Protein AF-0000000081436763 (afdb_homodimer)

pLDDT: mean 74.77, std 24.2, range [23.67, 98.56]

InterPro domains:
  IPR013087 Zinc finger C2H2-type [PS00028] (119-140)
  IPR013087 Zinc finger C2H2-type [PS50157] (117-145)
  IPR032714 Cilium assembly protein DZIP1, N-terminal [PF13815] (14-112)
  IPR036236 Zinc finger C2H2 superfamily [SSF57667] (114-143)

Sequence (322 aa):
MDMDSEFKGIRLPDWRLIDEISMPLVEQGIGVFDVLQQSLPSIVLAQVDKIDEEWTETRLIKMFKIAQFQLRYLLQSQQDLVKKLDGEKEKVQKLSKENQHFRKTYFNSDDSPKELFKCEECSKIFLDATFLMAHIQKRHRNNGQIPDAHKEKEPEYRILSMDMDSEFKGIRLPDWRLIDEISMPLVEQGIGVFDVLQQSLPSIVLAQVDKIDEEWTETRLIKMFKIAQFQLRYLLQSQQDLVKKLDGEKEKVQKLSKENQHFRKTYFNSDDSPKELFKCEECSKIFLDATFLMAHIQKRHRNNGQIPDAHKEKEPEYRILS

Radius of gyration: 33.2 Å; Cα contacts (8 Å, |Δi|>4): 259; chains: 2; bounding box: 50×96×75 Å

Organism: NCBI:txid290746

Secondary structure (DSSP, 8-state):
--HHHHT-S-----HHHHHH--HHHHHHTTTHHHHHHHHHHHHHT----S--SSS-HHHHHHHHHHHHHHHHHHHHHHHHHHHHHHHHHHHHHHHHHHHHHHHHHHHH-SS-TTSTEE-TTT--EESSHHHHHHHIIIIISSTTS----------------/--HHHHH-S-----HHHHHH--HHHHHHTTTHHHHHHHHHHHHHH----S-SSSS-HHHHHHHHHHHHHHHHHHHHHHHHHHHHHHHHHHHHHHHHHHHHHHHHHHHH-SS-TTSTEE-TTT--EESSHHHHHHHIIIIITTTTS----------------

Structure (mmCIF, N/CA/C/O backbone):
data_AF-0000000081436763-model_v1
#
loop_
_entity.id
_entity.type
_entity.pdbx_description
1 polymer 'C2H2-type domain-containing protein'
#
loop_
_atom_site.group_PDB
_atom_site.id
_atom_site.type_symbol
_atom_site.label_atom_id
_atom_site.label_alt_id
_atom_site.label_comp_id
_atom_site.label_asym_id
_atom_site.label_entity_id
_atom_site.label_seq_id
_atom_site.pdbx_PDB_ins_code
_atom_site.Cartn_x
_atom_site.Cartn_y
_atom_site.Cartn_z
_atom_site.occupancy
_atom_site.B_iso_or_equiv
_atom_site.auth_seq_id
_atom_site.auth_comp_id
_atom_site.auth_asym_id
_atom_site.auth_atom_id
_atom_site.pdbx_PDB_model_num
ATOM 1 N N . MET A 1 1 ? -0.146 7.508 -14.508 1 36.72 1 MET A N 1
ATOM 2 C CA . MET A 1 1 ? -0.564 8.906 -14.586 1 36.72 1 MET A CA 1
ATOM 3 C C . MET A 1 1 ? 0.049 9.719 -13.453 1 36.72 1 MET A C 1
ATOM 5 O O . MET A 1 1 ? 0.102 9.258 -12.312 1 36.72 1 MET A O 1
ATOM 9 N N . ASP A 1 2 ? 1.017 10.523 -13.727 1 43.06 2 ASP A N 1
ATOM 10 C CA . ASP A 1 2 ? 1.769 11.383 -12.828 1 43.06 2 ASP A CA 1
ATOM 11 C C . ASP A 1 2 ? 0.831 12.195 -11.93 1 43.06 2 ASP A C 1
ATOM 13 O O . ASP A 1 2 ? 0.045 13.008 -12.422 1 43.06 2 ASP A O 1
ATOM 17 N N . MET A 1 3 ? 0.542 11.633 -10.844 1 48.91 3 MET A N 1
ATOM 18 C CA . MET A 1 3 ? -0.309 12.352 -9.898 1 48.91 3 MET A CA 1
ATOM 19 C C . MET A 1 3 ? 0.05 13.836 -9.859 1 48.91 3 MET A C 1
ATOM 21 O O . MET A 1 3 ? -0.828 14.688 -9.727 1 48.91 3 MET A O 1
ATOM 25 N N . ASP A 1 4 ? 1.365 14.062 -9.992 1 50.44 4 ASP A N 1
ATOM 26 C CA . ASP A 1 4 ? 1.768 15.469 -10 1 50.44 4 ASP A CA 1
ATOM 27 C C . ASP A 1 4 ? 1.193 16.188 -11.219 1 50.44 4 ASP A C 1
ATOM 29 O O . ASP A 1 4 ? 0.815 17.359 -11.125 1 50.44 4 ASP A O 1
ATOM 33 N N . SER A 1 5 ? 1.348 15.484 -12.281 1 52.44 5 SER A N 1
ATOM 34 C CA . SER A 1 5 ? 0.837 16.094 -13.5 1 52.44 5 SER A CA 1
ATOM 35 C C . SER A 1 5 ? -0.663 16.359 -13.406 1 52.44 5 SER A C 1
ATOM 37 O O . SER A 1 5 ? -1.156 17.375 -13.898 1 52.44 5 SER A O 1
ATOM 39 N N . GLU A 1 6 ? -1.278 15.461 -12.766 1 50.06 6 GLU A N 1
ATOM 40 C CA . GLU A 1 6 ? -2.719 15.641 -12.617 1 50.06 6 GLU A CA 1
ATOM 41 C C . GLU A 1 6 ? -3.033 16.797 -11.664 1 50.06 6 GLU A C 1
ATOM 43 O O . GLU A 1 6 ? -4.113 17.391 -11.734 1 50.06 6 GLU A O 1
ATOM 48 N N . PHE A 1 7 ? -2.055 17.078 -10.82 1 52.5 7 PHE A N 1
ATOM 49 C CA . PHE A 1 7 ? -2.35 18.078 -9.805 1 52.5 7 PHE A CA 1
ATOM 50 C C . PHE A 1 7 ? -1.611 19.375 -10.094 1 52.5 7 PHE A C 1
ATOM 52 O O . PHE A 1 7 ? -1.53 20.25 -9.234 1 52.5 7 PHE A O 1
ATOM 59 N N . LYS A 1 8 ? -0.903 19.516 -11.164 1 52.28 8 LYS A N 1
ATOM 60 C CA . LYS A 1 8 ? -0.095 20.688 -11.492 1 52.28 8 LYS A CA 1
ATOM 61 C C . LYS A 1 8 ? -0.88 21.984 -11.273 1 52.28 8 LYS A C 1
ATOM 63 O O . LYS A 1 8 ? -0.298 23.062 -11.203 1 52.28 8 LYS A O 1
ATOM 68 N N . GLY A 1 9 ? -2.062 22.062 -11.258 1 48.84 9 GLY A N 1
ATOM 69 C CA . GLY A 1 9 ? -2.596 23.406 -11.062 1 48.84 9 GLY A CA 1
ATOM 70 C C . GLY A 1 9 ? -2.633 23.828 -9.602 1 48.84 9 GLY A C 1
ATOM 71 O O . GLY A 1 9 ? -2.873 23 -8.719 1 48.84 9 GLY A O 1
ATOM 72 N N . ILE A 1 10 ? -1.858 24.797 -9.25 1 51.78 10 ILE A N 1
ATOM 73 C CA . ILE A 1 10 ? -1.783 25.391 -7.922 1 51.78 10 ILE A CA 1
ATOM 74 C C . ILE A 1 10 ? -3.186 25.516 -7.332 1 51.78 10 ILE A C 1
ATOM 76 O O . ILE A 1 10 ? -4.02 26.266 -7.852 1 51.78 10 ILE A O 1
ATOM 80 N N . ARG A 1 11 ? -3.99 24.516 -6.953 1 62.75 11 ARG A N 1
ATOM 81 C CA . ARG A 1 11 ? -5.387 24.719 -6.574 1 62.75 11 ARG A CA 1
ATOM 82 C C . ARG A 1 11 ? -5.527 24.859 -5.062 1 62.75 11 ARG A C 1
ATOM 84 O O . ARG A 1 11 ? -4.801 24.203 -4.305 1 62.75 11 ARG A O 1
ATOM 91 N N . LEU A 1 12 ? -5.871 26.125 -4.574 1 79 12 LEU A N 1
ATOM 92 C CA . LEU A 1 12 ? -6.41 26.297 -3.232 1 79 12 LEU A CA 1
ATOM 93 C C . LEU A 1 12 ? -7.219 25.078 -2.811 1 79 12 LEU A C 1
ATOM 95 O O . LEU A 1 12 ? -7.848 24.422 -3.646 1 79 12 LEU A O 1
ATOM 99 N N . PRO A 1 13 ? -6.992 24.719 -1.573 1 93.31 13 PRO A N 1
ATOM 100 C CA . PRO A 1 13 ? -7.832 23.625 -1.082 1 93.31 13 PRO A CA 1
ATOM 101 C C . PRO A 1 13 ? -9.32 23.891 -1.279 1 93.31 13 PRO A C 1
ATOM 103 O O . PRO A 1 13 ? -9.742 25.047 -1.378 1 93.31 13 PRO A O 1
ATOM 106 N N . ASP A 1 14 ? -10.016 22.859 -1.503 1 93.81 14 ASP A N 1
ATOM 107 C CA . ASP A 1 14 ? -11.477 22.969 -1.447 1 93.81 14 ASP A CA 1
ATOM 108 C C . ASP A 1 14 ? -11.945 23.297 -0.033 1 93.81 14 ASP A C 1
ATOM 110 O O . ASP A 1 14 ? -12.344 22.406 0.716 1 93.81 14 ASP A O 1
ATOM 114 N N . TRP A 1 15 ? -12.008 24.625 0.277 1 95 15 TRP A N 1
ATOM 115 C CA . TRP A 1 15 ? -12.312 25.094 1.625 1 95 15 TRP A CA 1
ATOM 116 C C . TRP A 1 15 ? -13.727 24.688 2.033 1 95 15 TRP A C 1
ATOM 118 O O . TRP A 1 15 ? -13.977 24.391 3.205 1 95 15 TRP A O 1
ATOM 128 N N . ARG A 1 16 ? -14.523 24.734 1.052 1 95.06 16 ARG A N 1
ATOM 129 C CA . ARG A 1 16 ? -15.891 24.344 1.354 1 95.06 16 ARG A CA 1
ATOM 130 C C . ARG A 1 16 ? -15.945 22.891 1.847 1 95.06 16 ARG A C 1
ATOM 132 O O . ARG A 1 16 ? -16.594 22.594 2.854 1 95.06 16 ARG A O 1
ATOM 139 N N . LEU A 1 17 ? -15.305 22.094 1.192 1 96.06 17 LEU A N 1
ATOM 140 C CA . LEU A 1 17 ? -15.242 20.688 1.583 1 96.06 17 LEU A CA 1
ATOM 141 C C . LEU A 1 17 ? -14.594 20.531 2.959 1 96.06 17 LEU A C 1
ATOM 143 O O . LEU A 1 17 ? -15.148 19.859 3.834 1 96.06 17 LEU A O 1
ATOM 147 N N . ILE A 1 18 ? -13.5 21.172 3.145 1 97 18 ILE A N 1
ATOM 148 C CA . ILE A 1 18 ? -12.75 21.062 4.391 1 97 18 ILE A CA 1
ATOM 149 C C . ILE A 1 18 ? -13.617 21.547 5.555 1 97 18 ILE A C 1
ATOM 151 O O . ILE A 1 18 ? -13.68 20.891 6.602 1 97 18 ILE A O 1
ATOM 155 N N . ASP A 1 19 ? -14.242 22.672 5.324 1 97.19 19 ASP A N 1
ATOM 156 C CA . ASP A 1 19 ? -15.055 23.25 6.383 1 97.19 19 ASP A CA 1
ATOM 157 C C . ASP A 1 19 ? -16.25 22.375 6.719 1 97.19 19 ASP A C 1
ATOM 159 O O . ASP A 1 19 ? -16.703 22.328 7.867 1 97.19 19 ASP A O 1
ATOM 163 N N . GLU A 1 20 ? -16.688 21.625 5.789 1 96.44 20 GLU A N 1
ATOM 164 C CA . GLU A 1 20 ? -17.875 20.797 5.969 1 96.44 20 GLU A CA 1
ATOM 165 C C . GLU A 1 20 ? -17.531 19.5 6.691 1 96.44 20 GLU A C 1
ATOM 167 O O . GLU A 1 20 ? -18.406 18.875 7.32 1 96.44 20 GLU A O 1
ATOM 172 N N . ILE A 1 21 ? -16.359 19.109 6.656 1 97.12 21 ILE A N 1
ATOM 173 C CA . ILE A 1 21 ? -15.953 17.844 7.262 1 97.12 21 ILE A CA 1
ATOM 174 C C . ILE A 1 21 ? -16.109 17.938 8.781 1 97.12 21 ILE A C 1
ATOM 176 O O . ILE A 1 21 ? -15.617 18.875 9.406 1 97.12 21 ILE A O 1
ATOM 180 N N . SER A 1 22 ? -16.828 16.969 9.359 1 96 22 SER A N 1
ATOM 181 C CA . SER A 1 22 ? -16.984 16.844 10.805 1 96 22 SER A CA 1
ATOM 182 C C . SER A 1 22 ? -15.906 15.953 11.406 1 96 22 SER A C 1
ATOM 184 O O . SER A 1 22 ? -15.922 14.734 11.219 1 96 22 SER A O 1
ATOM 186 N N . MET A 1 23 ? -15.047 16.531 12.203 1 94.88 23 MET A N 1
ATOM 187 C CA . MET A 1 23 ? -13.945 15.773 12.789 1 94.88 23 MET A CA 1
ATOM 188 C C . MET A 1 23 ? -14.461 14.75 13.797 1 94.88 23 MET A C 1
ATOM 190 O O . MET A 1 23 ? -13.969 13.617 13.844 1 94.88 23 MET A O 1
ATOM 194 N N . PRO A 1 24 ? -15.484 15.086 14.609 1 94.69 24 PRO A N 1
ATOM 195 C CA . PRO A 1 24 ? -16.047 14.078 15.508 1 94.69 24 PRO A CA 1
ATOM 196 C C . PRO A 1 24 ? -16.531 12.828 14.773 1 94.69 24 PRO A C 1
ATOM 198 O O . PRO A 1 24 ? -16.312 11.711 15.242 1 94.69 24 PRO A O 1
ATOM 201 N N . LEU A 1 25 ? -17.125 12.953 13.641 1 94.06 25 LEU A N 1
ATOM 202 C CA . LEU A 1 25 ? -17.609 11.82 12.859 1 94.06 25 LEU A CA 1
ATOM 203 C C . LEU A 1 25 ? -16.453 11.016 12.289 1 94.06 25 LEU A C 1
ATOM 205 O O . LEU A 1 25 ? -16.484 9.781 12.289 1 94.06 25 LEU A O 1
ATOM 209 N N . VAL A 1 26 ? -15.484 11.734 11.781 1 94.62 26 VAL A N 1
ATOM 210 C CA . VAL A 1 26 ? -14.297 11.086 11.234 1 94.62 26 VAL A CA 1
ATOM 211 C C . VAL A 1 26 ? -13.633 10.25 12.32 1 94.62 26 VAL A C 1
ATOM 213 O O . VAL A 1 26 ? -13.25 9.102 12.078 1 94.62 26 VAL A O 1
ATOM 216 N N . GLU A 1 27 ? -13.539 10.812 13.5 1 93.19 27 GLU A N 1
ATOM 217 C CA . GLU A 1 27 ? -12.883 10.141 14.625 1 93.19 27 GLU A CA 1
ATOM 218 C C . GLU A 1 27 ? -13.648 8.891 15.047 1 93.19 27 GLU A C 1
ATOM 220 O O . GLU A 1 27 ? -13.062 7.945 15.57 1 93.19 27 GLU A O 1
ATOM 225 N N . GLN A 1 28 ? -14.938 8.859 14.758 1 93.44 28 GLN A N 1
ATOM 226 C CA . GLN A 1 28 ? -15.773 7.715 15.109 1 93.44 28 GLN A CA 1
ATOM 227 C C . GLN A 1 28 ? -15.766 6.668 14 1 93.44 28 GLN A C 1
ATOM 229 O O . GLN A 1 28 ? -16.312 5.574 14.172 1 93.44 28 GLN A O 1
ATOM 234 N N . GLY A 1 29 ? -15.266 7.09 12.883 1 91.75 29 GLY A N 1
ATOM 235 C CA . GLY A 1 29 ? -15.133 6.141 11.789 1 91.75 29 GLY A CA 1
ATOM 236 C C . GLY A 1 29 ? -16.359 6.094 10.891 1 91.75 29 GLY A C 1
ATOM 237 O O . GLY A 1 29 ? -16.5 5.184 10.07 1 91.75 29 GLY A O 1
ATOM 238 N N . ILE A 1 30 ? -17.141 6.953 11.109 1 88.81 30 ILE A N 1
ATOM 239 C CA . ILE A 1 30 ? -18.375 6.98 10.328 1 88.81 30 ILE A CA 1
ATOM 240 C C . ILE A 1 30 ? -18.125 7.672 8.992 1 88.81 30 ILE A C 1
ATOM 242 O O . ILE A 1 30 ? -17.781 8.852 8.953 1 88.81 30 ILE A O 1
ATOM 246 N N . GLY A 1 31 ? -18.328 6.945 7.875 1 90.56 31 GLY A N 1
ATOM 247 C CA . GLY A 1 31 ? -18.156 7.512 6.547 1 90.56 31 GLY A CA 1
ATOM 248 C C . GLY A 1 31 ? -16.734 7.996 6.277 1 90.56 31 GLY A C 1
ATOM 249 O O . GLY A 1 31 ? -16.531 8.898 5.465 1 90.56 31 GLY A O 1
ATOM 250 N N . VAL A 1 32 ? -15.836 7.504 7.004 1 91.94 32 VAL A N 1
ATOM 251 C CA . VAL A 1 32 ? -14.477 8.023 7.055 1 91.94 32 VAL A CA 1
ATOM 252 C C . VAL A 1 32 ? -13.781 7.785 5.715 1 91.94 32 VAL A C 1
ATOM 254 O O . VAL A 1 32 ? -13.062 8.656 5.215 1 91.94 32 VAL A O 1
ATOM 257 N N . PHE A 1 33 ? -14.07 6.738 5.168 1 94 33 PHE A N 1
ATOM 258 C CA . PHE A 1 33 ? -13.375 6.41 3.924 1 94 33 PHE A CA 1
ATOM 259 C C . PHE A 1 33 ? -13.695 7.438 2.844 1 94 33 PHE A C 1
ATOM 261 O O . PHE A 1 33 ? -12.789 7.973 2.201 1 94 33 PHE A O 1
ATOM 268 N N . ASP A 1 34 ? -14.898 7.734 2.631 1 95.19 34 ASP A N 1
ATOM 269 C CA . ASP A 1 34 ? -15.328 8.68 1.601 1 95.19 34 ASP A CA 1
ATOM 270 C C . ASP A 1 34 ? -14.781 10.078 1.872 1 95.19 34 ASP A C 1
ATOM 272 O O . ASP A 1 34 ? -14.328 10.758 0.952 1 95.19 34 ASP A O 1
ATOM 276 N N . VAL A 1 35 ? -14.805 10.477 3.072 1 95.69 35 VAL A N 1
ATOM 277 C CA . VAL A 1 35 ? -14.328 11.797 3.469 1 95.69 35 VAL A CA 1
ATOM 278 C C . VAL A 1 35 ? -12.828 11.914 3.176 1 95.69 35 VAL A C 1
ATOM 280 O O . VAL A 1 35 ? -12.383 12.898 2.59 1 95.69 35 VAL A O 1
ATOM 283 N N . LEU A 1 36 ? -12.109 10.938 3.578 1 96.69 36 LEU A N 1
ATOM 284 C CA . LEU A 1 36 ? -10.664 10.938 3.408 1 96.69 36 LEU A CA 1
ATOM 285 C C . LEU A 1 36 ? -10.289 10.922 1.93 1 96.69 36 LEU A C 1
ATOM 287 O O . LEU A 1 36 ? -9.359 11.617 1.513 1 96.69 36 LEU A O 1
ATOM 291 N N . GLN A 1 37 ? -11.047 10.18 1.209 1 95.75 37 GLN A N 1
ATOM 292 C CA . GLN A 1 37 ? -10.789 10.094 -0.224 1 95.75 37 GLN A CA 1
ATOM 293 C C . GLN A 1 37 ? -11.086 11.422 -0.913 1 95.75 37 GLN A C 1
ATOM 295 O O . GLN A 1 37 ? -10.281 11.906 -1.711 1 95.75 37 GLN A O 1
ATOM 300 N N . GLN A 1 38 ? -12.156 11.961 -0.606 1 95.62 38 GLN A N 1
ATOM 301 C CA . GLN A 1 38 ? -12.586 13.195 -1.257 1 95.62 38 GLN A CA 1
ATOM 302 C C . GLN A 1 38 ? -11.672 14.359 -0.887 1 95.62 38 GLN A C 1
ATOM 304 O O . GLN A 1 38 ? -11.453 15.266 -1.694 1 95.62 38 GLN A O 1
ATOM 309 N N . SER A 1 39 ? -11.133 14.359 0.283 1 96.94 39 SER A N 1
ATOM 310 C CA . SER A 1 39 ? -10.344 15.484 0.766 1 96.94 39 SER A CA 1
ATOM 311 C C . SER A 1 39 ? -8.875 15.328 0.387 1 96.94 39 SER A C 1
ATOM 313 O O . SER A 1 39 ? -8.094 16.281 0.503 1 96.94 39 SER A O 1
ATOM 315 N N . LEU A 1 40 ? -8.531 14.203 -0.068 1 97.31 40 LEU A N 1
ATOM 316 C CA . LEU A 1 40 ? -7.125 13.859 -0.277 1 97.31 40 LEU A CA 1
ATOM 317 C C . LEU A 1 40 ? -6.457 14.859 -1.223 1 97.31 40 LEU A C 1
ATOM 319 O O . LEU A 1 40 ? -5.387 15.391 -0.916 1 97.31 40 LEU A O 1
ATOM 323 N N . PRO A 1 41 ? -7.074 15.25 -2.336 1 95.31 41 PRO A N 1
ATOM 324 C CA . PRO A 1 41 ? -6.414 16.219 -3.225 1 95.31 41 PRO A CA 1
ATOM 325 C C . PRO A 1 41 ? -6.191 17.578 -2.562 1 95.31 41 PRO A C 1
ATOM 327 O O . PRO A 1 41 ? -5.133 18.172 -2.729 1 95.31 41 PRO A O 1
ATOM 330 N N . SER A 1 42 ? -7.164 18 -1.818 1 95.62 42 SER A N 1
ATOM 331 C CA . SER A 1 42 ? -7.051 19.281 -1.133 1 95.62 42 SER A CA 1
ATOM 332 C C . SER A 1 42 ? -5.906 19.266 -0.124 1 95.62 42 SER A C 1
ATOM 334 O O . SER A 1 42 ? -5.258 20.297 0.101 1 95.62 42 SER A O 1
ATOM 336 N N . ILE A 1 43 ? -5.688 18.109 0.423 1 97.25 43 ILE A N 1
ATOM 337 C CA . ILE A 1 43 ? -4.641 17.969 1.431 1 97.25 43 ILE A CA 1
ATOM 338 C C . ILE A 1 43 ? -3.277 17.875 0.752 1 97.25 43 ILE A 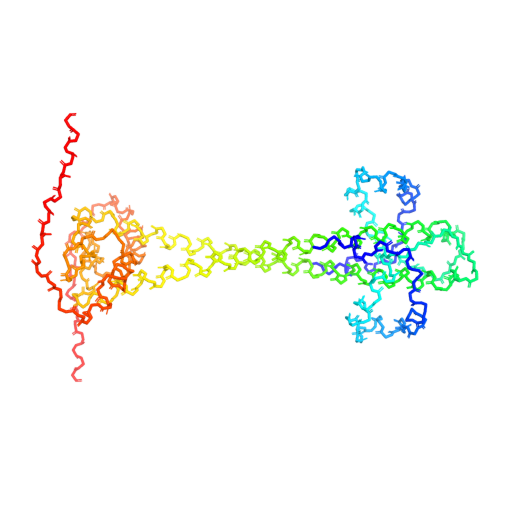C 1
ATOM 340 O O . ILE A 1 43 ? -2.371 18.656 1.068 1 97.25 43 ILE A O 1
ATOM 344 N N . VAL A 1 44 ? -3.135 17.062 -0.171 1 96.12 44 VAL A N 1
ATOM 345 C CA . VAL A 1 44 ? -1.836 16.734 -0.747 1 96.12 44 VAL A CA 1
ATOM 346 C C . VAL A 1 44 ? -1.341 17.891 -1.609 1 96.12 44 VAL A C 1
ATOM 348 O O . VAL A 1 44 ? -0.138 18.156 -1.67 1 96.12 44 VAL A O 1
ATOM 351 N N . LEU A 1 45 ? -2.223 18.688 -2.143 1 93.75 45 LEU A N 1
ATOM 352 C CA . LEU A 1 45 ? -1.825 19.703 -3.111 1 93.75 45 LEU A CA 1
ATOM 353 C C . LEU A 1 45 ? -1.782 21.078 -2.463 1 93.75 45 LEU A C 1
ATOM 355 O O . LEU A 1 45 ? -1.324 22.047 -3.078 1 93.75 45 LEU A O 1
ATOM 359 N N . ALA A 1 46 ? -2.273 21.156 -1.289 1 94.5 46 ALA A N 1
ATOM 360 C CA . ALA A 1 46 ? -2.336 22.453 -0.603 1 94.5 46 ALA A CA 1
ATOM 361 C C . ALA A 1 46 ? -0.94 23.031 -0.411 1 94.5 46 ALA A C 1
ATOM 363 O O . ALA A 1 46 ? 0.007 22.312 -0.094 1 94.5 46 ALA A O 1
ATOM 364 N N . GLN A 1 47 ? -0.883 24.281 -0.604 1 93.12 47 GLN A N 1
ATOM 365 C CA . GLN A 1 47 ? 0.348 25.031 -0.339 1 93.12 47 GLN A CA 1
ATOM 366 C C . GLN A 1 47 ? 0.136 26.078 0.745 1 93.12 47 GLN A C 1
ATOM 368 O O . GLN A 1 47 ? -0.55 27.078 0.521 1 93.12 47 GLN A O 1
ATOM 373 N N . VAL A 1 48 ? 0.707 25.828 1.849 1 93.31 48 VAL A N 1
ATOM 374 C CA . VAL A 1 48 ? 0.551 26.75 2.969 1 93.31 48 VAL A CA 1
ATOM 375 C C . VAL A 1 48 ? 1.9 27.375 3.316 1 93.31 48 VAL A C 1
ATOM 377 O O . VAL A 1 48 ? 2.898 26.672 3.471 1 93.31 48 VAL A O 1
ATOM 380 N N . ASP A 1 49 ? 1.867 28.641 3.471 1 91.5 49 ASP A N 1
ATOM 381 C CA . ASP A 1 49 ? 3.094 29.344 3.844 1 91.5 49 ASP A CA 1
ATOM 382 C C . ASP A 1 49 ? 2.939 30.031 5.195 1 91.5 49 ASP A C 1
ATOM 384 O O . ASP A 1 49 ? 3.91 30.172 5.945 1 91.5 49 ASP A O 1
ATOM 388 N N . LYS A 1 50 ? 1.755 30.547 5.477 1 94.12 50 LYS A N 1
ATOM 389 C CA . LYS A 1 50 ? 1.473 31.25 6.734 1 94.12 50 LYS A CA 1
ATOM 390 C C . LYS A 1 50 ? -0.022 31.234 7.039 1 94.12 50 LYS A C 1
ATOM 392 O O . LYS A 1 50 ? -0.843 31.016 6.148 1 94.12 50 LYS A O 1
ATOM 397 N N . ILE A 1 51 ? -0.272 31.469 8.266 1 94.94 51 ILE A N 1
ATOM 398 C CA . ILE A 1 51 ? -1.662 31.641 8.672 1 94.94 51 ILE A CA 1
ATOM 399 C C . ILE A 1 51 ? -2.166 33 8.234 1 94.94 51 ILE A C 1
ATOM 401 O O . ILE A 1 51 ? -1.469 34 8.391 1 94.94 51 ILE A O 1
ATOM 405 N N . ASP A 1 52 ? -3.252 33.094 7.637 1 94.31 52 ASP A N 1
ATOM 406 C CA . ASP A 1 52 ? -3.883 34.344 7.188 1 94.31 52 ASP A CA 1
ATOM 407 C C . ASP A 1 52 ? -5.402 34.188 7.145 1 94.31 52 ASP A C 1
ATOM 409 O O . ASP A 1 52 ? -5.984 33.438 7.938 1 94.31 52 ASP A O 1
ATOM 413 N N . GLU A 1 53 ? -6.012 34.938 6.359 1 93.5 53 GLU A N 1
ATOM 414 C CA . GLU A 1 53 ? -7.469 34.938 6.344 1 93.5 53 GLU A CA 1
ATOM 415 C C . GLU A 1 53 ? -8.023 33.625 5.797 1 93.5 53 GLU A C 1
ATOM 417 O O . GLU A 1 53 ? -9.062 33.156 6.254 1 93.5 53 GLU A O 1
ATOM 422 N N . GLU A 1 54 ? -7.371 33.094 4.777 1 91.81 54 GLU A N 1
ATOM 423 C CA . GLU A 1 54 ? -7.805 31.812 4.188 1 91.81 54 GLU A CA 1
ATOM 424 C C . GLU A 1 54 ? -7.242 30.625 4.949 1 91.81 54 GLU A C 1
ATOM 426 O O . GLU A 1 54 ? -7.98 29.719 5.332 1 91.81 54 GLU A O 1
ATOM 431 N N . TRP A 1 55 ? -5.969 30.703 5.172 1 95 55 TRP A N 1
ATOM 432 C CA . TRP A 1 55 ? -5.309 29.688 5.984 1 95 55 TRP A CA 1
ATOM 433 C C . TRP A 1 55 ? -5.387 30.047 7.465 1 95 55 TRP A C 1
ATOM 435 O O . TRP A 1 55 ? -4.391 30.453 8.07 1 95 55 TRP A O 1
ATOM 445 N N . THR A 1 56 ? -6.582 29.812 8.023 1 96.38 56 THR A N 1
ATOM 446 C CA . THR A 1 56 ? -6.766 30.094 9.438 1 96.38 56 THR A CA 1
ATOM 447 C C . THR A 1 56 ? -6.141 29 10.297 1 96.38 56 THR A C 1
ATOM 449 O O . THR A 1 56 ? -5.895 27.891 9.812 1 96.38 56 THR A O 1
ATOM 452 N N . GLU A 1 57 ? -5.875 29.312 11.539 1 97.12 57 GLU A N 1
ATOM 453 C CA . GLU A 1 57 ? -5.391 28.328 12.492 1 97.12 57 GLU A CA 1
ATOM 454 C C . GLU A 1 57 ? -6.309 27.109 12.531 1 97.12 57 GLU A C 1
ATOM 456 O O . GLU A 1 57 ? -5.84 25.969 12.508 1 97.12 57 GLU A O 1
ATOM 461 N N . THR A 1 58 ? -7.547 27.344 12.555 1 96.69 58 THR A N 1
ATOM 462 C CA . THR A 1 58 ? -8.547 26.281 12.641 1 96.69 58 THR A CA 1
ATOM 463 C C . THR A 1 58 ? -8.477 25.375 11.422 1 96.69 58 THR A C 1
ATOM 465 O O . THR A 1 58 ? -8.445 24.141 11.562 1 96.69 58 THR A O 1
ATOM 468 N N . ARG A 1 59 ? -8.438 25.938 10.289 1 96.62 59 ARG A N 1
ATOM 469 C CA . ARG A 1 59 ? -8.375 25.156 9.055 1 96.62 59 ARG A CA 1
ATOM 470 C C . ARG A 1 59 ? -7.09 24.344 8.984 1 96.62 59 ARG A C 1
ATOM 472 O O . ARG A 1 59 ? -7.105 23.172 8.586 1 96.62 59 ARG A O 1
ATOM 479 N N . LEU A 1 60 ? -6.043 24.984 9.305 1 97.38 60 LEU A N 1
ATOM 480 C CA . LEU A 1 60 ? -4.754 24.297 9.234 1 97.38 60 LEU A CA 1
ATOM 481 C C . LEU A 1 60 ? -4.723 23.094 10.172 1 97.38 60 LEU A C 1
ATOM 483 O O . LEU A 1 60 ? -4.285 22.016 9.773 1 97.38 60 LEU A O 1
ATOM 487 N N . ILE A 1 61 ? -5.168 23.266 11.375 1 97.69 61 ILE A N 1
ATOM 488 C CA . ILE A 1 61 ? -5.203 22.188 12.344 1 97.69 61 ILE A CA 1
ATOM 489 C C . ILE A 1 61 ? -6.121 21.078 11.844 1 97.69 61 ILE A C 1
ATOM 491 O O . ILE A 1 61 ? -5.773 19.891 11.922 1 97.69 61 ILE A O 1
ATOM 495 N N . LYS A 1 62 ? -7.23 21.469 11.375 1 97.75 62 LYS A N 1
ATOM 496 C CA . LYS A 1 62 ? -8.18 20.5 10.852 1 97.75 62 LYS A CA 1
ATOM 497 C C . LYS A 1 62 ? -7.574 19.703 9.703 1 97.75 62 LYS A C 1
ATOM 499 O O . LYS A 1 62 ? -7.695 18.469 9.656 1 97.75 62 LYS A O 1
ATOM 504 N N . MET A 1 63 ? -6.961 20.344 8.789 1 98.06 63 MET A N 1
ATOM 505 C CA . MET A 1 63 ? -6.352 19.688 7.629 1 98.06 63 MET A CA 1
ATOM 506 C C . MET A 1 63 ? -5.211 18.766 8.055 1 98.06 63 MET A C 1
ATOM 508 O O . MET A 1 63 ? -5.012 17.703 7.473 1 98.06 63 MET A O 1
ATOM 512 N N . PHE A 1 64 ? -4.535 19.219 9.031 1 98.06 64 PHE A N 1
ATOM 513 C CA . PHE A 1 64 ? -3.48 18.375 9.578 1 98.06 64 PHE A CA 1
ATOM 514 C C . PHE A 1 64 ? -4.062 17.094 10.164 1 98.06 64 PHE A C 1
ATOM 516 O O . PHE A 1 64 ? -3.543 16 9.93 1 98.06 64 PHE A O 1
ATOM 523 N N . LYS A 1 65 ? -5.078 17.188 10.891 1 97.12 65 LYS A N 1
ATOM 524 C CA . LYS A 1 65 ? -5.742 16.031 11.477 1 97.12 65 LYS A CA 1
ATOM 525 C C . LYS A 1 65 ? -6.277 15.102 10.391 1 97.12 65 LYS A C 1
ATOM 527 O O . LYS A 1 65 ? -6.172 13.883 10.508 1 97.12 65 LYS A O 1
ATOM 532 N N . ILE A 1 66 ? -6.84 15.648 9.406 1 98.06 66 ILE A N 1
ATOM 533 C CA . ILE A 1 66 ? -7.34 14.852 8.289 1 98.06 66 ILE A CA 1
ATOM 534 C C . ILE A 1 66 ? -6.184 14.102 7.637 1 98.06 66 ILE A C 1
ATOM 536 O O . ILE A 1 66 ? -6.301 12.914 7.328 1 98.06 66 ILE A O 1
ATOM 540 N N . ALA A 1 67 ? -5.113 14.812 7.395 1 98.31 67 ALA A N 1
ATOM 541 C CA . ALA A 1 67 ? -3.922 14.172 6.836 1 98.31 67 ALA A CA 1
ATOM 542 C C . ALA A 1 67 ? -3.477 13 7.699 1 98.31 67 ALA A C 1
ATOM 544 O O . ALA A 1 67 ? -3.084 11.953 7.176 1 98.31 67 ALA A O 1
ATOM 545 N N . GLN A 1 68 ? -3.525 13.211 8.977 1 97.25 68 GLN A N 1
ATOM 546 C CA . GLN A 1 68 ? -3.158 12.133 9.891 1 97.25 68 GLN A CA 1
ATOM 547 C C . GLN A 1 68 ? -4.047 10.914 9.688 1 97.25 68 GLN A C 1
ATOM 549 O O . GLN A 1 68 ? -3.555 9.781 9.641 1 97.25 68 GLN A O 1
ATOM 554 N N . PHE A 1 69 ? -5.277 11.117 9.602 1 97.12 69 PHE A N 1
ATOM 555 C CA . PHE A 1 69 ? -6.203 10.008 9.375 1 97.12 69 PHE A CA 1
ATOM 556 C C . PHE A 1 69 ? -5.941 9.352 8.031 1 97.12 69 PHE A C 1
ATOM 558 O O . PHE A 1 69 ? -6.027 8.133 7.902 1 97.12 69 PHE A O 1
ATOM 565 N N . GLN A 1 70 ? -5.703 10.148 7.031 1 98 70 GLN A N 1
ATOM 566 C CA . GLN A 1 70 ? -5.375 9.609 5.719 1 98 70 GLN A CA 1
ATOM 567 C C . GLN A 1 70 ? -4.113 8.75 5.777 1 98 70 GLN A C 1
ATOM 569 O O . GLN A 1 70 ? -4.062 7.668 5.188 1 98 70 GLN A O 1
ATOM 574 N N . LEU A 1 71 ? -3.115 9.234 6.449 1 98.25 71 LEU A N 1
ATOM 575 C CA . LEU A 1 71 ? -1.883 8.477 6.629 1 98.25 71 LEU A CA 1
ATOM 576 C C . LEU A 1 71 ? -2.168 7.125 7.281 1 98.25 71 LEU A C 1
ATOM 578 O O . LEU A 1 71 ? -1.686 6.09 6.816 1 98.25 71 LEU A O 1
ATOM 582 N N . ARG A 1 72 ? -2.945 7.16 8.312 1 96.19 72 ARG A N 1
ATOM 583 C CA . ARG A 1 72 ? -3.277 5.938 9.039 1 96.19 72 ARG A CA 1
ATOM 584 C C . ARG A 1 72 ? -4.016 4.953 8.133 1 96.19 72 ARG A C 1
ATOM 586 O O . ARG A 1 72 ? -3.709 3.76 8.133 1 96.19 72 ARG A O 1
ATOM 593 N N . TYR A 1 73 ? -4.891 5.449 7.457 1 96.25 73 TYR A N 1
ATOM 594 C CA . TYR A 1 73 ? -5.648 4.609 6.535 1 96.25 73 TYR A CA 1
ATOM 595 C C . TYR A 1 73 ? -4.734 4.008 5.473 1 96.25 73 TYR A C 1
ATOM 597 O O . TYR A 1 73 ? -4.836 2.82 5.16 1 96.25 73 TYR A O 1
ATOM 605 N N . LEU A 1 74 ? -3.924 4.844 4.926 1 97 74 LEU A N 1
ATOM 606 C CA . LEU A 1 74 ? -3.021 4.387 3.875 1 97 74 LEU A CA 1
ATOM 607 C C . LEU A 1 74 ? -2.043 3.35 4.414 1 97 74 LEU A C 1
ATOM 609 O O . LEU A 1 74 ? -1.746 2.361 3.738 1 97 74 LEU A O 1
ATOM 613 N N . LEU A 1 75 ? -1.525 3.543 5.566 1 97.19 75 LEU A N 1
ATOM 614 C CA . LEU A 1 75 ? -0.634 2.578 6.199 1 97.19 75 LEU A CA 1
ATOM 615 C C . LEU A 1 75 ? -1.325 1.229 6.375 1 97.19 75 LEU A C 1
ATOM 617 O O . LEU A 1 75 ? -0.741 0.185 6.082 1 97.19 75 LEU A O 1
ATOM 621 N N . GLN A 1 76 ? -2.543 1.251 6.867 1 96.69 76 GLN A N 1
ATOM 622 C CA . GLN A 1 76 ? -3.318 0.025 7.027 1 96.69 76 GLN A CA 1
ATOM 623 C C . GLN A 1 76 ? -3.535 -0.666 5.684 1 96.69 76 GLN A C 1
ATOM 625 O O . GLN A 1 76 ? -3.361 -1.881 5.57 1 96.69 76 GLN A O 1
ATOM 630 N N . SER A 1 77 ? -3.945 0.122 4.699 1 96.69 77 SER A N 1
ATOM 631 C CA . SER A 1 77 ? -4.141 -0.409 3.354 1 96.69 77 SER A CA 1
ATOM 632 C C . SER A 1 77 ? -2.859 -1.043 2.818 1 96.69 77 SER A C 1
ATOM 634 O O . SER A 1 77 ? -2.9 -2.111 2.203 1 96.69 77 SER A O 1
ATOM 636 N N . GLN A 1 78 ? -1.767 -0.415 3.018 1 96.94 78 GLN A N 1
ATOM 637 C CA . GLN A 1 78 ? -0.476 -0.944 2.588 1 96.94 78 GLN A CA 1
ATOM 638 C C . GLN A 1 78 ? -0.184 -2.287 3.25 1 96.94 78 GLN A C 1
ATOM 640 O O . GLN A 1 78 ? 0.257 -3.229 2.588 1 96.94 78 GLN A O 1
ATOM 645 N N . GLN A 1 79 ? -0.386 -2.375 4.488 1 96.94 79 GLN A N 1
ATOM 646 C CA . GLN A 1 79 ? -0.174 -3.631 5.195 1 96.94 79 GLN A CA 1
ATOM 647 C C . GLN A 1 79 ? -1.048 -4.742 4.621 1 96.94 79 GLN A C 1
ATOM 649 O O . GLN A 1 79 ? -0.582 -5.867 4.422 1 96.94 79 GLN A O 1
ATOM 654 N N . ASP A 1 80 ? -2.209 -4.445 4.359 1 97.69 80 ASP A N 1
ATOM 655 C CA . ASP A 1 80 ? -3.129 -5.406 3.762 1 97.69 80 ASP A CA 1
ATOM 656 C C . ASP A 1 80 ? -2.629 -5.871 2.395 1 97.69 80 ASP A C 1
ATOM 658 O O . ASP A 1 80 ? -2.68 -7.062 2.08 1 97.69 80 ASP A O 1
ATOM 662 N N . LEU A 1 81 ? -2.23 -4.895 1.637 1 97.94 81 LEU A N 1
ATOM 663 C CA . LEU A 1 81 ? -1.73 -5.203 0.301 1 97.94 81 LEU A CA 1
ATOM 664 C C . LEU A 1 81 ? -0.491 -6.09 0.376 1 97.94 81 LEU A C 1
ATOM 666 O O . LEU A 1 81 ? -0.346 -7.031 -0.407 1 97.94 81 LEU A O 1
ATOM 670 N N . VAL A 1 82 ? 0.323 -5.812 1.243 1 98.31 82 VAL A N 1
ATOM 671 C CA . VAL A 1 82 ? 1.532 -6.613 1.42 1 98.31 82 VAL A CA 1
ATOM 672 C C . VAL A 1 82 ? 1.156 -8.047 1.79 1 98.31 82 VAL A C 1
ATOM 674 O O . VAL A 1 82 ? 1.729 -9 1.259 1 98.31 82 VAL A O 1
ATOM 677 N N . LYS A 1 83 ? 0.262 -8.211 2.729 1 98.31 83 LYS A N 1
ATOM 678 C CA . LYS A 1 83 ? -0.207 -9.531 3.127 1 98.31 83 LYS A CA 1
ATOM 679 C C . LYS A 1 83 ? -0.775 -10.297 1.935 1 98.31 83 LYS A C 1
ATOM 681 O O . LYS A 1 83 ? -0.469 -11.477 1.741 1 98.31 83 LYS A O 1
ATOM 686 N N . LYS A 1 84 ? -1.632 -9.664 1.188 1 98.25 84 LYS A N 1
ATOM 687 C CA . LYS A 1 84 ? -2.207 -10.266 -0.008 1 98.25 84 LYS A CA 1
ATOM 688 C C . LYS A 1 84 ? -1.118 -10.664 -1.003 1 98.25 84 LYS A C 1
ATOM 690 O O . LYS A 1 84 ? -1.18 -11.734 -1.607 1 98.25 84 LYS A O 1
ATOM 695 N N . LEU A 1 85 ? -0.205 -9.766 -1.273 1 98.56 85 LEU A N 1
ATOM 696 C CA . LEU A 1 85 ? 0.906 -10.023 -2.182 1 98.56 85 LEU A CA 1
ATOM 697 C C . LEU A 1 85 ? 1.685 -11.266 -1.748 1 98.56 85 LEU A C 1
ATOM 699 O O . LEU A 1 85 ? 1.996 -12.125 -2.57 1 98.56 85 LEU A O 1
ATOM 703 N N . ASP A 1 86 ? 1.951 -11.32 -0.471 1 98.12 86 ASP A N 1
ATOM 704 C CA . ASP A 1 86 ? 2.664 -12.477 0.06 1 98.12 86 ASP A CA 1
ATOM 705 C C . ASP A 1 86 ? 1.868 -13.766 -0.16 1 98.12 86 ASP A C 1
ATOM 707 O O . ASP A 1 86 ? 2.441 -14.812 -0.464 1 98.12 86 ASP A O 1
ATOM 711 N N . GLY A 1 87 ? 0.599 -13.672 0.072 1 98.12 87 GLY A N 1
ATOM 712 C CA . GLY A 1 87 ? -0.257 -14.812 -0.201 1 98.12 87 GLY A CA 1
ATOM 713 C C . GLY A 1 87 ? -0.187 -15.281 -1.644 1 98.12 87 GLY A C 1
ATOM 714 O O . GLY A 1 87 ? -0.069 -16.484 -1.909 1 98.12 87 GLY A O 1
ATOM 715 N N . GLU A 1 88 ? -0.2 -14.375 -2.527 1 98 88 GLU A N 1
ATOM 716 C CA . GLU A 1 88 ? -0.133 -14.711 -3.945 1 98 88 GLU A CA 1
ATOM 717 C C . GLU A 1 88 ? 1.229 -15.297 -4.309 1 98 88 GLU A C 1
ATOM 719 O O . GLU A 1 88 ? 1.32 -16.203 -5.133 1 98 88 GLU A O 1
ATOM 724 N N . LYS A 1 89 ? 2.252 -14.758 -3.742 1 98 89 LYS A N 1
ATOM 725 C CA . LYS A 1 89 ? 3.596 -15.289 -3.961 1 98 89 LYS A CA 1
ATOM 726 C C . LYS A 1 89 ? 3.693 -16.75 -3.52 1 98 89 LYS A C 1
ATOM 728 O O . LYS A 1 89 ? 4.324 -17.562 -4.191 1 98 89 LYS A O 1
ATOM 733 N N . GLU A 1 90 ? 3.088 -17.047 -2.453 1 97.56 90 GLU A N 1
ATOM 734 C CA . GLU A 1 90 ? 3.074 -18.406 -1.951 1 97.56 90 GLU A CA 1
ATOM 735 C C . GLU A 1 90 ? 2.35 -19.344 -2.916 1 97.56 90 GLU A C 1
ATOM 737 O O . GLU A 1 90 ? 2.789 -20.469 -3.146 1 97.56 90 GLU A O 1
ATOM 742 N N . LYS A 1 91 ? 1.276 -18.953 -3.408 1 96.81 91 LYS A N 1
ATOM 743 C CA . LYS A 1 91 ? 0.539 -19.734 -4.398 1 96.81 91 LYS A CA 1
ATOM 744 C C . LYS A 1 91 ? 1.391 -20 -5.637 1 96.81 91 LYS A C 1
ATOM 746 O O . LYS A 1 91 ? 1.407 -21.109 -6.16 1 96.81 91 LYS A O 1
ATOM 751 N N . VAL A 1 92 ? 2.059 -18.953 -6.121 1 96.75 92 VAL A N 1
ATOM 752 C CA . VAL A 1 92 ? 2.928 -19.078 -7.289 1 96.75 92 VAL A CA 1
ATOM 753 C C . VAL A 1 92 ? 4.004 -20.125 -7.02 1 96.75 92 VAL A C 1
ATOM 755 O O . VAL A 1 92 ? 4.277 -20.969 -7.871 1 96.75 92 VAL A O 1
ATOM 758 N N . GLN A 1 93 ? 4.555 -20.031 -5.859 1 95.88 93 GLN A N 1
ATOM 759 C CA . GLN A 1 93 ? 5.594 -20.984 -5.5 1 95.88 93 GLN A CA 1
ATOM 760 C C . GLN A 1 93 ? 5.051 -22.422 -5.484 1 95.88 93 GLN A C 1
ATOM 762 O O . GLN A 1 93 ? 5.672 -23.328 -6.031 1 95.88 93 GLN A O 1
ATOM 767 N N . LYS A 1 94 ? 3.969 -22.594 -4.855 1 94.25 94 LYS A N 1
ATOM 768 C CA . LYS A 1 94 ? 3.334 -23.906 -4.77 1 94.25 94 LYS A CA 1
ATOM 769 C C . LYS A 1 94 ? 2.994 -24.453 -6.156 1 94.25 94 LYS A C 1
ATOM 771 O O . LYS A 1 94 ? 3.342 -25.594 -6.488 1 94.25 94 LYS A O 1
ATOM 776 N N . LEU A 1 95 ? 2.426 -23.625 -6.984 1 90.5 95 LEU A N 1
ATOM 777 C CA . LEU A 1 95 ? 2.006 -24.031 -8.32 1 90.5 95 LEU A CA 1
ATOM 778 C C . LEU A 1 95 ? 3.213 -24.297 -9.211 1 90.5 95 LEU A C 1
ATOM 780 O O . LEU A 1 95 ? 3.188 -25.203 -10.047 1 90.5 95 LEU A O 1
ATOM 784 N N . SER A 1 96 ? 4.188 -23.453 -9.039 1 89.81 96 SER A N 1
ATOM 785 C CA . SER A 1 96 ? 5.418 -23.641 -9.805 1 89.81 96 SER A CA 1
ATOM 786 C C . SER A 1 96 ? 6.082 -24.969 -9.484 1 89.81 96 SER A C 1
ATOM 788 O O . SER A 1 96 ? 6.539 -25.672 -10.391 1 89.81 96 SER A O 1
ATOM 790 N N . LYS A 1 97 ? 6.117 -25.281 -8.25 1 88.12 97 LYS A N 1
ATOM 791 C CA . LYS A 1 97 ? 6.676 -26.562 -7.832 1 88.12 97 LYS A CA 1
ATOM 792 C C . LYS A 1 97 ? 5.863 -27.734 -8.398 1 88.12 97 LYS A C 1
ATOM 794 O O . LYS A 1 97 ? 6.43 -28.719 -8.875 1 88.12 97 LYS A O 1
ATOM 799 N N . GLU A 1 98 ? 4.629 -27.609 -8.344 1 82.44 98 GLU A N 1
ATOM 800 C CA . GLU A 1 98 ? 3.734 -28.609 -8.906 1 82.44 98 GLU A CA 1
ATOM 801 C C . GLU A 1 98 ? 3.959 -28.781 -10.406 1 82.44 98 GLU A C 1
ATOM 803 O O . GLU A 1 98 ? 4.051 -29.891 -10.914 1 82.44 98 GLU A O 1
ATOM 808 N N . ASN A 1 99 ? 4.051 -27.703 -11.039 1 79.75 99 ASN A N 1
ATOM 809 C CA . ASN A 1 99 ? 4.273 -27.703 -12.484 1 79.75 99 ASN A CA 1
ATOM 810 C C . ASN A 1 99 ? 5.625 -28.297 -12.844 1 79.75 99 ASN A C 1
ATOM 812 O O . ASN A 1 99 ? 5.738 -29.062 -13.805 1 79.75 99 ASN A O 1
ATOM 816 N N . GLN A 1 100 ? 6.559 -27.906 -12.078 1 80.75 100 GLN A N 1
ATOM 817 C CA . GLN A 1 100 ? 7.891 -28.469 -12.281 1 80.75 100 GLN A CA 1
ATOM 818 C C . GLN A 1 100 ? 7.887 -29.984 -12.094 1 80.75 100 GLN A C 1
ATOM 820 O O . GLN A 1 100 ? 8.516 -30.703 -12.867 1 80.75 100 GLN A O 1
ATOM 825 N N . HIS A 1 101 ? 7.23 -30.453 -11.102 1 76.88 101 HIS A N 1
ATOM 826 C CA . HIS A 1 101 ? 7.082 -31.875 -10.844 1 76.88 101 HIS A CA 1
ATOM 827 C C . HIS A 1 101 ? 6.41 -32.594 -12.008 1 76.88 101 HIS A C 1
ATOM 829 O O . HIS A 1 101 ? 6.887 -33.625 -12.469 1 76.88 101 HIS A O 1
ATOM 835 N N . PHE A 1 102 ? 5.434 -32.031 -12.539 1 71.19 102 PHE A N 1
ATOM 836 C CA . PHE A 1 102 ? 4.715 -32.594 -13.664 1 71.19 102 PHE A CA 1
ATOM 837 C C . PHE A 1 102 ? 5.598 -32.625 -14.906 1 71.19 102 PHE A C 1
ATOM 839 O O . PHE A 1 102 ? 5.613 -33.625 -15.633 1 71.19 102 PHE A O 1
ATOM 846 N N . ARG A 1 103 ? 6.297 -31.641 -15.023 1 71 103 ARG A N 1
ATOM 847 C CA . ARG A 1 103 ? 7.188 -31.562 -16.188 1 71 103 ARG A CA 1
ATOM 848 C C . ARG A 1 103 ? 8.281 -32.625 -16.094 1 71 103 ARG A C 1
ATOM 850 O O . ARG A 1 103 ? 8.602 -33.281 -17.094 1 71 103 ARG A O 1
ATOM 857 N N . LYS A 1 104 ? 8.812 -32.781 -14.938 1 70.81 104 LYS A N 1
ATOM 858 C CA . LYS A 1 104 ? 9.836 -33.812 -14.734 1 70.81 104 LYS A CA 1
ATOM 859 C C . LYS A 1 104 ? 9.266 -35.219 -14.938 1 70.81 104 LYS A C 1
ATOM 861 O O . LYS A 1 104 ? 9.914 -36.062 -15.547 1 70.81 104 LYS A O 1
ATOM 866 N N . THR A 1 105 ? 8.188 -35.531 -14.406 1 62.88 105 THR A N 1
ATOM 867 C CA . THR A 1 105 ? 7.535 -36.844 -14.539 1 62.88 105 THR A CA 1
ATOM 868 C C . THR A 1 105 ? 7.16 -37.094 -15.992 1 62.88 105 THR A C 1
ATOM 870 O O . THR A 1 105 ? 7.293 -38.219 -16.469 1 62.88 105 THR A O 1
ATOM 873 N N . TYR A 1 106 ? 6.789 -36.094 -16.484 1 58.53 106 TYR A N 1
ATOM 874 C CA . TYR A 1 106 ? 6.371 -36.219 -17.875 1 58.53 106 TYR A CA 1
ATOM 875 C C . TYR A 1 106 ? 7.574 -36.406 -18.797 1 58.53 106 TYR A C 1
ATOM 877 O O . TYR A 1 106 ? 7.523 -37.188 -19.734 1 58.53 106 TYR A O 1
ATOM 885 N N . PHE A 1 107 ? 8.641 -35.781 -18.484 1 54.62 107 PHE A N 1
ATOM 886 C CA . PHE A 1 107 ? 9.773 -35.781 -19.406 1 54.62 107 PHE A CA 1
ATOM 887 C C . PHE A 1 107 ? 10.805 -36.812 -18.984 1 54.62 107 PHE A C 1
ATOM 889 O O . PHE A 1 107 ? 11.602 -37.281 -19.797 1 54.62 107 PHE A O 1
ATOM 896 N N . ASN A 1 108 ? 11.031 -37.219 -17.828 1 52.31 108 ASN A N 1
ATOM 897 C CA . ASN A 1 108 ? 12.023 -38.219 -17.406 1 52.31 108 ASN A CA 1
ATOM 898 C C . ASN A 1 108 ? 11.508 -39.656 -17.594 1 52.31 108 ASN A C 1
ATOM 900 O O . ASN A 1 108 ? 12.219 -40.594 -17.281 1 52.31 108 ASN A O 1
ATOM 904 N N . SER A 1 109 ? 10.227 -39.969 -17.781 1 47.56 109 SER A N 1
ATOM 905 C CA . SER A 1 109 ? 9.961 -41.375 -18.094 1 47.56 109 SER A CA 1
ATOM 906 C C . SER A 1 109 ? 10.891 -41.906 -19.203 1 47.56 109 SER A C 1
ATOM 908 O O . SER A 1 109 ? 10.961 -41.312 -20.281 1 47.56 109 SER A O 1
ATOM 910 N N . ASP A 1 110 ? 12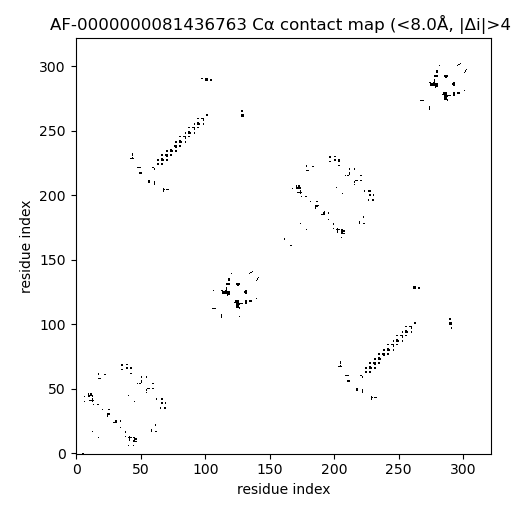.125 -42.156 -18.984 1 43 110 ASP A N 1
ATOM 911 C CA . ASP A 1 110 ? 12.992 -42.938 -19.891 1 43 110 ASP A CA 1
ATOM 912 C C . ASP A 1 110 ? 12.18 -43.625 -20.969 1 43 110 ASP A C 1
ATOM 914 O O . ASP A 1 110 ? 12.734 -44.344 -21.797 1 43 110 ASP A O 1
ATOM 918 N N . ASP A 1 111 ? 11.023 -44.219 -20.703 1 41.06 111 ASP A N 1
ATOM 919 C CA . ASP A 1 111 ? 10.328 -44.625 -21.922 1 41.06 111 ASP A CA 1
ATOM 920 C C . ASP A 1 111 ? 10.219 -43.438 -22.891 1 41.06 111 ASP A C 1
ATOM 922 O O . ASP A 1 111 ? 10.172 -42.281 -22.469 1 41.06 111 ASP A O 1
ATOM 926 N N . SER A 1 112 ? 10.367 -43.5 -24.219 1 37.59 112 SER A N 1
ATOM 927 C CA . SER A 1 112 ? 10.422 -42.531 -25.312 1 37.59 112 SER A CA 1
ATOM 928 C C . SER A 1 112 ? 9.578 -41.312 -25 1 37.59 112 SER A C 1
ATOM 930 O O . SER A 1 112 ? 8.398 -41.438 -24.672 1 37.59 112 SER A O 1
ATOM 932 N N . PRO A 1 113 ? 9.938 -40.219 -24.312 1 43.09 113 PRO A N 1
ATOM 933 C CA . PRO A 1 113 ? 9.164 -38.969 -24.344 1 43.09 113 PRO A CA 1
ATOM 934 C C . PRO A 1 113 ? 8.148 -38.938 -25.5 1 43.09 113 PRO A C 1
ATOM 936 O O . PRO A 1 113 ? 7.473 -37.938 -25.703 1 43.09 113 PRO A O 1
ATOM 939 N N . LYS A 1 114 ? 8.516 -39.656 -26.531 1 42.44 114 LYS A N 1
ATOM 940 C CA . LYS 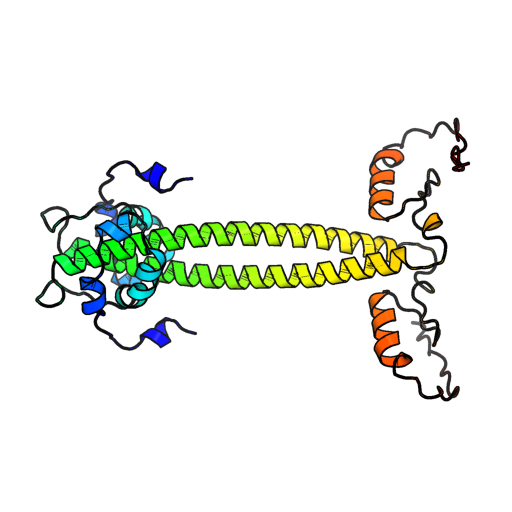A 1 114 ? 8.148 -39.75 -27.938 1 42.44 114 LYS A CA 1
ATOM 941 C C . LYS A 1 114 ? 6.637 -39.688 -28.125 1 42.44 114 LYS A C 1
ATOM 943 O O . LYS A 1 114 ? 6.125 -38.875 -28.906 1 42.44 114 LYS A O 1
ATOM 948 N N . GLU A 1 115 ? 5.93 -40.844 -27.922 1 43 115 GLU A N 1
ATOM 949 C CA . GLU A 1 115 ? 4.578 -41.062 -28.422 1 43 115 GLU A CA 1
ATOM 950 C C . GLU A 1 115 ? 3.537 -40.438 -27.484 1 43 115 GLU A C 1
ATOM 952 O O . GLU A 1 115 ? 2.338 -40.688 -27.656 1 43 115 GLU A O 1
ATOM 957 N N . LEU A 1 116 ? 3.9 -39.781 -26.469 1 47.25 116 LEU A N 1
ATOM 958 C CA . LEU A 1 116 ? 2.906 -39.625 -25.422 1 47.25 116 LEU A CA 1
ATOM 959 C C . LEU A 1 116 ? 1.812 -38.656 -25.859 1 47.25 116 LEU A C 1
ATOM 961 O O . LEU A 1 116 ? 0.647 -38.812 -25.484 1 47.25 116 LEU A O 1
ATOM 965 N N . PHE A 1 117 ? 2.295 -37.5 -26.391 1 48.59 117 PHE A N 1
ATOM 966 C CA . PHE A 1 117 ? 1.204 -36.688 -26.891 1 48.59 117 PHE A CA 1
ATOM 967 C C . PHE A 1 117 ? 1.222 -36.625 -28.406 1 48.59 117 PHE A C 1
ATOM 969 O O . PHE A 1 117 ? 1.821 -35.719 -29 1 48.59 117 PHE A O 1
ATOM 976 N N . LYS A 1 118 ? 1.089 -37.75 -28.953 1 53.47 118 LYS A N 1
ATOM 977 C CA . LYS A 1 118 ? 1.005 -37.906 -30.391 1 53.47 118 LYS A CA 1
ATOM 978 C C . LYS A 1 118 ? -0.358 -37.469 -30.922 1 53.47 118 LYS A C 1
ATOM 980 O O . LYS A 1 118 ? -1.393 -37.812 -30.344 1 53.47 118 LYS A O 1
ATOM 985 N N . CYS A 1 119 ? -0.239 -36.438 -31.703 1 59.44 119 CYS A N 1
ATOM 986 C CA . CYS A 1 119 ? -1.484 -36.094 -32.375 1 59.44 119 CYS A CA 1
ATOM 987 C C . CYS A 1 119 ? -2.039 -37.281 -33.156 1 59.44 119 CYS A C 1
ATOM 989 O O . CYS A 1 119 ? -1.375 -37.812 -34.062 1 59.44 119 CYS A O 1
ATOM 991 N N . GLU A 1 120 ? -3.143 -37.719 -32.781 1 56.41 120 GLU A N 1
ATOM 992 C CA . GLU A 1 120 ? -3.758 -38.906 -33.375 1 56.41 120 GLU A CA 1
ATOM 993 C C . GLU A 1 120 ? -4.117 -38.625 -34.844 1 56.41 120 GLU A C 1
ATOM 995 O O . GLU A 1 120 ? -4.266 -39.562 -35.625 1 56.41 120 GLU A O 1
ATOM 1000 N N . GLU A 1 121 ? -4.258 -37.406 -35.25 1 58.38 121 GLU A N 1
ATOM 1001 C CA . GLU A 1 121 ? -4.652 -37.062 -36.594 1 58.38 121 GLU A CA 1
ATOM 1002 C C . GLU A 1 121 ? -3.445 -37.031 -37.531 1 58.38 121 GLU A C 1
ATOM 1004 O O . GLU A 1 121 ? -3.518 -37.5 -38.688 1 58.38 121 GLU A O 1
ATOM 1009 N N . CYS A 1 122 ? -2.395 -36.469 -37.094 1 62.31 122 CYS A N 1
ATOM 1010 C CA . CYS A 1 122 ? -1.269 -36.312 -38 1 62.31 122 CYS A CA 1
ATOM 1011 C C . CYS A 1 122 ? -0.045 -37.062 -37.469 1 62.31 122 CYS A C 1
ATOM 1013 O O . CYS A 1 122 ? 1.021 -37.031 -38.094 1 62.31 122 CYS A O 1
ATOM 1015 N N . SER A 1 123 ? -0.152 -37.656 -36.375 1 61.16 123 SER A N 1
ATOM 1016 C CA . SER A 1 123 ? 0.849 -38.531 -35.75 1 61.16 123 SER A CA 1
ATOM 1017 C C . SER A 1 123 ? 2.066 -37.719 -35.312 1 61.16 123 SER A C 1
ATOM 1019 O O . SER A 1 123 ? 3.105 -38.312 -34.969 1 61.16 123 SER A O 1
ATOM 1021 N N . LYS A 1 124 ? 1.933 -36.531 -35.281 1 64.56 124 LYS A N 1
ATOM 1022 C CA . LYS A 1 124 ? 3.004 -35.688 -34.75 1 64.56 124 LYS A CA 1
ATOM 1023 C C . LYS A 1 124 ? 3.143 -35.875 -33.25 1 64.56 124 LYS A C 1
ATOM 1025 O O . LYS A 1 124 ? 2.146 -36.062 -32.531 1 64.56 124 LYS A O 1
ATOM 1030 N N . ILE A 1 125 ? 4.305 -35.906 -32.75 1 58.31 125 ILE A N 1
ATOM 1031 C CA . ILE A 1 125 ? 4.586 -36.156 -31.359 1 58.31 125 ILE A CA 1
ATOM 1032 C C . ILE A 1 125 ? 4.969 -34.844 -30.672 1 58.31 125 ILE A C 1
ATOM 1034 O O . ILE A 1 125 ? 5.766 -34.062 -31.188 1 58.31 125 ILE A O 1
ATOM 1038 N N . PHE A 1 126 ? 4.188 -34.469 -29.75 1 58.22 126 PHE A N 1
ATOM 1039 C CA . PHE A 1 126 ? 4.379 -33.219 -29.016 1 58.22 126 PHE A CA 1
ATOM 1040 C C . PHE A 1 126 ? 4.961 -33.5 -27.641 1 58.22 126 PHE A C 1
ATOM 1042 O O . PHE A 1 126 ? 4.719 -34.562 -27.047 1 58.22 126 PHE A O 1
ATOM 1049 N N . LEU A 1 127 ? 5.805 -32.656 -27.172 1 54.91 127 LEU A N 1
ATOM 1050 C CA . LEU A 1 127 ? 6.512 -32.812 -25.906 1 54.91 127 LEU A CA 1
ATOM 1051 C C . LEU A 1 127 ? 5.566 -32.594 -24.734 1 54.91 127 LEU A C 1
ATOM 1053 O O . LEU A 1 127 ? 5.828 -33.062 -23.625 1 54.91 127 LEU A O 1
ATOM 1057 N N . ASP A 1 128 ? 4.402 -31.766 -25 1 55.69 128 ASP A N 1
ATOM 1058 C CA . ASP A 1 128 ? 3.471 -31.359 -23.953 1 55.69 128 ASP A CA 1
ATOM 1059 C C . ASP A 1 128 ? 2.027 -31.422 -24.453 1 55.69 128 ASP A C 1
ATOM 1061 O O . ASP A 1 128 ? 1.76 -31.188 -25.625 1 55.69 128 ASP A O 1
ATOM 1065 N N . ALA A 1 129 ? 1.18 -31.891 -23.594 1 53.03 129 ALA A N 1
ATOM 1066 C CA . ALA A 1 129 ? -0.233 -32.031 -23.938 1 53.03 129 ALA A CA 1
ATOM 1067 C C . ALA A 1 129 ? -0.829 -30.703 -24.359 1 53.03 129 ALA A C 1
ATOM 1069 O O . ALA A 1 129 ? -1.651 -30.656 -25.281 1 53.03 129 ALA A O 1
ATOM 1070 N N . THR A 1 130 ? -0.321 -29.703 -23.859 1 55.5 130 THR A N 1
ATOM 1071 C CA . THR A 1 130 ? -0.849 -28.391 -24.203 1 55.5 130 THR A CA 1
ATOM 1072 C C . THR A 1 130 ? -0.507 -28.016 -25.641 1 55.5 130 THR A C 1
ATOM 1074 O O . THR A 1 130 ? -1.359 -27.5 -26.375 1 55.5 130 THR A O 1
ATOM 1077 N N . PHE A 1 131 ? 0.674 -28.312 -25.953 1 62.31 131 PHE A N 1
ATOM 1078 C CA . PHE A 1 131 ? 1.074 -28.062 -27.328 1 62.31 131 PHE A CA 1
ATOM 1079 C C . PHE A 1 131 ? 0.348 -28.984 -28.297 1 62.31 131 PHE A C 1
ATOM 1081 O O . PHE A 1 131 ? -0.025 -28.594 -29.391 1 62.31 131 PHE A O 1
ATOM 1088 N N . LEU A 1 132 ? 0.161 -30.188 -27.844 1 59.31 132 LEU A N 1
ATOM 1089 C CA . LEU A 1 132 ? -0.621 -31.125 -28.641 1 59.31 132 LEU A CA 1
ATOM 1090 C C . LEU A 1 132 ? -2.059 -30.641 -28.797 1 59.31 132 LEU A C 1
ATOM 1092 O O . LEU A 1 132 ? -2.592 -30.609 -29.906 1 59.31 132 LEU A O 1
ATOM 1096 N N . MET A 1 133 ? -2.604 -30.141 -27.781 1 56.19 133 MET A N 1
ATOM 1097 C CA . MET A 1 133 ? -3.973 -29.641 -27.828 1 56.19 133 MET A CA 1
ATOM 1098 C C . MET A 1 133 ? -4.059 -28.375 -28.688 1 56.19 133 MET A C 1
ATOM 1100 O O . MET A 1 133 ? -5 -28.203 -29.453 1 56.19 133 MET A O 1
ATOM 1104 N N . ALA A 1 134 ? -3.197 -27.453 -28.531 1 64.31 134 ALA A N 1
ATOM 1105 C CA . ALA A 1 134 ? -3.105 -26.266 -29.375 1 64.31 134 ALA A CA 1
ATOM 1106 C C . ALA A 1 134 ? -2.902 -26.656 -30.844 1 64.31 134 ALA A C 1
ATOM 1108 O O . ALA A 1 134 ? -3.51 -26.062 -31.734 1 64.31 134 ALA A O 1
ATOM 1109 N N . HIS A 1 135 ? -2.025 -27.625 -31.016 1 64.75 135 HIS A N 1
ATOM 1110 C CA . HIS A 1 135 ? -1.779 -28.172 -32.344 1 64.75 135 HIS A CA 1
ATOM 1111 C C . HIS A 1 135 ? -3.061 -28.734 -32.969 1 64.75 135 HIS A C 1
ATOM 1113 O O . HIS A 1 135 ? -3.381 -28.422 -34.125 1 64.75 135 HIS A O 1
ATOM 1119 N N . ILE A 1 136 ? -3.818 -29.484 -32.25 1 57.09 136 ILE A N 1
ATOM 1120 C CA . ILE A 1 136 ? -5.07 -30.062 -32.719 1 57.09 136 ILE A CA 1
ATOM 1121 C C . ILE A 1 136 ? -6.082 -28.953 -33 1 57.09 136 ILE A C 1
ATOM 1123 O O . ILE A 1 136 ? -6.762 -28.969 -34.031 1 57.09 136 ILE A O 1
ATOM 1127 N N . GLN A 1 137 ? -6.176 -28.031 -32.156 1 62.03 137 GLN A N 1
ATOM 1128 C CA . GLN A 1 137 ? -7.113 -26.922 -32.281 1 62.03 137 GLN A CA 1
ATOM 1129 C C . GLN A 1 137 ? -6.758 -26.062 -33.5 1 62.03 137 GLN A C 1
ATOM 1131 O O . GLN A 1 137 ? -7.645 -25.578 -34.219 1 62.03 137 GLN A O 1
ATOM 1136 N N . LYS A 1 138 ? -5.633 -25.766 -33.688 1 69.69 138 LYS A N 1
ATOM 1137 C CA . LYS A 1 138 ? -5.152 -24.906 -34.75 1 69.69 138 LYS A CA 1
ATOM 1138 C C . LYS A 1 138 ? -5.168 -25.641 -36.094 1 69.69 138 LYS A C 1
ATOM 1140 O O . LYS A 1 138 ? -5.535 -25.078 -37.125 1 69.69 138 LYS A O 1
ATOM 1145 N N . ARG A 1 139 ? -4.746 -26.906 -36 1 66.38 139 ARG A N 1
ATOM 1146 C CA . ARG A 1 139 ? -4.477 -27.562 -37.281 1 66.38 139 ARG A CA 1
ATOM 1147 C C . ARG A 1 139 ? -5.57 -28.578 -37.625 1 66.38 139 ARG A C 1
ATOM 1149 O O . ARG A 1 139 ? -5.789 -28.906 -38.781 1 66.38 139 ARG A O 1
ATOM 1156 N N . HIS A 1 140 ? -6.148 -29.094 -36.594 1 59.78 140 HIS A N 1
ATOM 1157 C CA . HIS A 1 140 ? -7.035 -30.219 -36.875 1 59.78 140 HIS A CA 1
ATOM 1158 C C . HIS A 1 140 ? -8.477 -29.875 -36.531 1 59.78 140 HIS A C 1
ATOM 1160 O O . HIS A 1 140 ? -9.406 -30.547 -37 1 59.78 140 HIS A O 1
ATOM 1166 N N . ARG A 1 141 ? -8.789 -29.016 -35.688 1 54.5 141 ARG A N 1
ATOM 1167 C CA . ARG A 1 141 ? -10.188 -28.672 -35.406 1 54.5 141 ARG A CA 1
ATOM 1168 C C . ARG A 1 141 ? -10.867 -28.078 -36.656 1 54.5 141 ARG A C 1
ATOM 1170 O O . ARG A 1 141 ? -12.047 -28.328 -36.906 1 54.5 141 ARG A O 1
ATOM 1177 N N . ASN A 1 142 ? -10.242 -27.141 -37.219 1 51.44 142 ASN A N 1
ATOM 1178 C CA . ASN A 1 142 ? -10.992 -26.594 -38.344 1 51.44 142 ASN A CA 1
ATOM 1179 C C . ASN A 1 142 ? -11.188 -27.625 -39.438 1 51.44 142 ASN A C 1
ATOM 1181 O O . ASN A 1 142 ? -11.789 -27.344 -40.469 1 51.44 142 ASN A O 1
ATOM 1185 N N . ASN A 1 143 ? -10.32 -28.656 -39.406 1 44 143 ASN A N 1
ATOM 1186 C CA . ASN A 1 143 ? -10.461 -29.438 -40.625 1 44 143 ASN A CA 1
ATOM 1187 C C . ASN A 1 143 ? -11.789 -30.188 -40.656 1 44 143 ASN A C 1
ATOM 1189 O O . ASN A 1 143 ? -11.828 -31.406 -40.438 1 44 143 ASN A O 1
ATOM 1193 N N . GLY A 1 144 ? -12.844 -29.828 -40.312 1 40.75 144 GLY A N 1
ATOM 1194 C CA . GLY A 1 144 ? -13.938 -30.422 -41.062 1 40.75 144 GLY A CA 1
ATOM 1195 C C . GLY A 1 144 ? -13.617 -30.609 -42.531 1 40.75 144 GLY A C 1
ATOM 1196 O O . GLY A 1 144 ? -14.469 -31.062 -43.312 1 40.75 144 GLY A O 1
ATOM 1197 N N . GLN A 1 145 ? -12.914 -29.703 -43.188 1 39.44 145 GLN A N 1
ATOM 1198 C CA . GLN A 1 145 ? -12.688 -30.062 -44.562 1 39.44 145 GLN A CA 1
ATOM 1199 C C . GLN A 1 145 ? -11.656 -31.188 -44.688 1 39.44 145 GLN A C 1
ATOM 1201 O O . GLN A 1 145 ? -10.75 -31.297 -43.875 1 39.44 145 GLN A O 1
ATOM 1206 N N . ILE A 1 146 ? -11.82 -32.25 -45.594 1 37.84 146 ILE A N 1
ATOM 1207 C CA . ILE A 1 146 ? -11.195 -33.469 -46.062 1 37.84 146 ILE A CA 1
ATOM 1208 C C . ILE A 1 146 ? -9.68 -33.281 -46.188 1 37.84 146 ILE A C 1
ATOM 1210 O O . ILE A 1 146 ? -9.227 -32.375 -46.906 1 37.84 146 ILE A O 1
ATOM 1214 N N . PRO A 1 147 ? -8.852 -33.531 -45.156 1 35.44 147 PRO A N 1
ATOM 1215 C CA . PRO A 1 147 ? -7.414 -33.469 -45.406 1 35.44 147 PRO A CA 1
ATOM 1216 C C . PRO A 1 147 ? -7.023 -34.062 -46.75 1 35.44 147 PRO A C 1
ATOM 1218 O O . PRO A 1 147 ? -7.52 -35.125 -47.125 1 35.44 147 PRO A O 1
ATOM 1221 N N . ASP A 1 148 ? -6.723 -33.281 -47.688 1 35.12 148 ASP A N 1
ATOM 1222 C CA . ASP A 1 148 ? -5.98 -33.844 -48.844 1 35.12 148 ASP A CA 1
ATOM 1223 C C . ASP A 1 148 ? -4.738 -34.594 -48.344 1 35.12 148 ASP A C 1
ATOM 1225 O O . ASP A 1 148 ? -3.914 -34.031 -47.625 1 35.12 148 ASP A O 1
ATOM 1229 N N . ALA A 1 149 ? -4.715 -35.938 -48.125 1 35.03 149 ALA A N 1
ATOM 1230 C CA . ALA A 1 149 ? -3.738 -37 -47.938 1 35.03 149 ALA A CA 1
ATOM 1231 C C . ALA A 1 149 ? -2.422 -36.688 -48.625 1 35.03 149 ALA A C 1
ATOM 1233 O O . ALA A 1 149 ? -1.567 -37.562 -48.812 1 35.03 149 ALA A O 1
ATOM 1234 N N . HIS A 1 150 ? -2.109 -35.562 -49.219 1 33.56 150 HIS A N 1
ATOM 1235 C CA . HIS A 1 150 ? -0.932 -35.688 -50.062 1 33.56 150 HIS A CA 1
ATOM 1236 C C . HIS A 1 150 ? 0.333 -35.844 -49.25 1 33.56 150 HIS A C 1
ATOM 1238 O O . HIS A 1 150 ? 1.109 -36.781 -49.469 1 33.56 150 HIS A O 1
ATOM 1244 N N . LYS A 1 151 ? 1.314 -34.75 -49.156 1 35.5 151 LYS A N 1
ATOM 1245 C CA . LYS A 1 151 ? 2.766 -34.812 -49.312 1 35.5 151 LYS A CA 1
ATOM 1246 C C . LYS A 1 151 ? 3.457 -35.031 -47.969 1 35.5 151 LYS A C 1
ATOM 1248 O O . LYS A 1 151 ? 3.443 -34.125 -47.094 1 35.5 151 LYS A O 1
ATOM 1253 N N . GLU A 1 152 ? 3.512 -36.188 -47.344 1 33.44 152 GLU A N 1
ATOM 1254 C CA . GLU A 1 152 ? 4.312 -36.656 -46.219 1 33.44 152 GLU A CA 1
ATOM 1255 C C . GLU A 1 152 ? 5.773 -36.25 -46.344 1 33.44 152 GLU A C 1
ATOM 1257 O O . GLU A 1 152 ? 6.508 -36.812 -47.156 1 33.44 152 GLU A O 1
ATOM 1262 N N . LYS A 1 153 ? 6.086 -35 -46.438 1 33.72 153 LYS A N 1
ATOM 1263 C CA . LYS A 1 153 ? 7.527 -34.812 -46.625 1 33.72 153 LYS A CA 1
ATOM 1264 C C . LYS A 1 153 ? 8.289 -35.344 -45.406 1 33.72 153 LYS A C 1
ATOM 1266 O O . LYS A 1 153 ? 7.82 -35.25 -44.281 1 33.72 153 LYS A O 1
ATOM 1271 N N . GLU A 1 154 ? 9.359 -36.188 -45.594 1 32.91 154 GLU A N 1
ATOM 1272 C CA . GLU A 1 154 ? 10.344 -36.906 -44.812 1 32.91 154 GLU A CA 1
ATOM 1273 C C . GLU A 1 154 ? 11.078 -35.969 -43.844 1 32.91 154 GLU A C 1
ATOM 1275 O O . GLU A 1 154 ? 11.516 -34.875 -44.25 1 32.91 154 GLU A O 1
ATOM 1280 N N . PRO A 1 155 ? 10.734 -35.906 -42.625 1 32.78 155 PRO A N 1
ATOM 1281 C CA . PRO A 1 155 ? 11.578 -35.031 -41.781 1 32.78 155 PRO A CA 1
ATOM 1282 C C . PRO A 1 155 ? 13.07 -35.281 -42 1 32.78 155 PRO A C 1
ATOM 1284 O O . PRO A 1 155 ? 13.5 -36.438 -42.156 1 32.78 155 PRO A O 1
ATOM 1287 N N . GLU A 1 156 ? 13.797 -34.406 -42.688 1 29.8 156 GLU A N 1
ATOM 1288 C CA . GLU A 1 156 ? 15.25 -34.312 -42.781 1 29.8 156 GLU A CA 1
ATOM 1289 C C . GLU A 1 156 ? 15.906 -34.281 -41.406 1 29.8 156 GLU A C 1
ATOM 1291 O O . GLU A 1 156 ? 15.641 -33.406 -40.625 1 29.8 156 GLU A O 1
ATOM 1296 N N . TYR A 1 157 ? 16.125 -35.375 -40.75 1 31.8 157 TYR A N 1
ATOM 1297 C CA . TYR A 1 157 ? 16.953 -35.625 -39.562 1 31.8 157 TYR A CA 1
ATOM 1298 C C . TYR A 1 157 ? 18.344 -35.031 -39.75 1 31.8 157 TYR A C 1
ATOM 1300 O O . TYR A 1 157 ? 19.062 -35.375 -40.688 1 31.8 157 TYR A O 1
ATOM 1308 N N . ARG A 1 158 ? 18.516 -33.688 -39.625 1 28.73 158 ARG A N 1
ATOM 1309 C CA . ARG A 1 158 ? 19.891 -33.188 -39.625 1 28.73 158 ARG A CA 1
ATOM 1310 C C . ARG A 1 158 ? 20.719 -33.875 -38.562 1 28.73 158 ARG A C 1
ATOM 1312 O O . ARG A 1 158 ? 20.406 -33.781 -37.375 1 28.73 158 ARG A O 1
ATOM 1319 N N . ILE A 1 159 ? 21.266 -35.062 -38.844 1 28.16 159 ILE A N 1
ATOM 1320 C CA . ILE A 1 159 ? 22.312 -35.844 -38.219 1 28.16 159 ILE A CA 1
ATOM 1321 C C . ILE A 1 159 ? 23.531 -34.969 -37.969 1 28.16 159 ILE A C 1
ATOM 1323 O O . ILE A 1 159 ? 24.094 -34.375 -38.875 1 28.16 159 ILE A O 1
ATOM 1327 N N . LEU A 1 160 ? 23.719 -34.125 -36.844 1 25.89 160 LEU A N 1
ATOM 1328 C CA . LEU A 1 160 ? 25.047 -33.625 -36.562 1 25.89 160 LEU A CA 1
ATOM 1329 C C . LEU A 1 160 ? 26.094 -34.719 -36.719 1 25.89 160 LEU A C 1
ATOM 1331 O O . LEU A 1 160 ? 26 -35.781 -36.094 1 25.89 160 LEU A O 1
ATOM 1335 N N . SER A 1 161 ? 26.609 -34.938 -37.906 1 23.67 161 SER A N 1
ATOM 1336 C CA . SER A 1 161 ? 27.906 -35.531 -38.219 1 23.67 161 SER A CA 1
ATOM 1337 C C . SER A 1 161 ? 29.047 -34.719 -37.625 1 23.67 161 SER A C 1
ATOM 1339 O O . SER A 1 161 ? 28.969 -33.5 -37.562 1 23.67 161 SER A O 1
ATOM 1341 N N . MET B 1 1 ? 0.164 -5.559 14.562 1 36.59 1 MET B N 1
ATOM 1342 C CA . MET B 1 1 ? 0.448 -4.734 15.734 1 36.59 1 MET B CA 1
ATOM 1343 C C . MET B 1 1 ? -0.317 -3.416 15.68 1 36.59 1 MET B C 1
ATOM 1345 O O . MET B 1 1 ? -0.349 -2.762 14.633 1 36.59 1 MET B O 1
ATOM 1349 N N . ASP B 1 2 ? -1.333 -3.295 16.422 1 43.88 2 ASP B N 1
ATOM 1350 C CA . ASP B 1 2 ? -2.203 -2.129 16.547 1 43.88 2 ASP B CA 1
ATOM 1351 C C . ASP B 1 2 ? -1.389 -0.853 16.734 1 43.88 2 ASP B C 1
ATOM 1353 O O . ASP B 1 2 ? -0.735 -0.678 17.766 1 43.88 2 ASP B O 1
ATOM 1357 N N . MET B 1 3 ? -0.983 -0.32 15.648 1 49.06 3 MET B N 1
ATOM 1358 C CA . MET B 1 3 ? -0.231 0.929 15.734 1 49.06 3 MET B CA 1
ATOM 1359 C C . MET B 1 3 ? -0.826 1.85 16.797 1 49.06 3 MET B C 1
ATOM 1361 O O . MET B 1 3 ? -0.094 2.549 17.5 1 49.06 3 MET B O 1
ATOM 1365 N N . ASP B 1 4 ? -2.166 1.796 16.891 1 51.59 4 ASP B N 1
ATOM 1366 C CA . ASP B 1 4 ? -2.789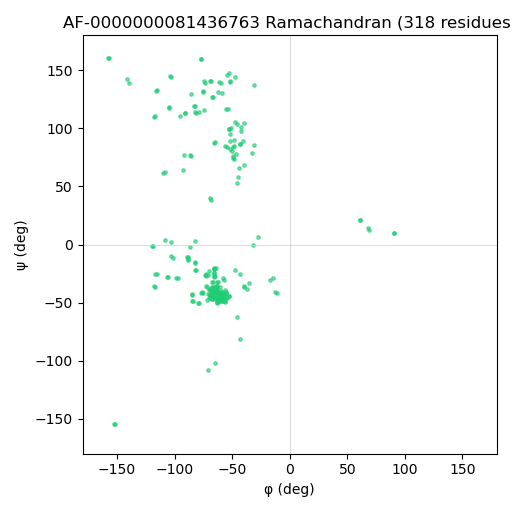 2.639 17.906 1 51.59 4 ASP B CA 1
ATOM 1367 C C . ASP B 1 4 ? -2.406 2.182 19.312 1 51.59 4 ASP B C 1
ATOM 1369 O O . ASP B 1 4 ? -2.254 3.002 20.219 1 51.59 4 ASP B O 1
ATOM 1373 N N . SER B 1 5 ? -2.475 0.917 19.422 1 52 5 SER B N 1
ATOM 1374 C CA . SER B 1 5 ? -2.143 0.387 20.734 1 52 5 SER B CA 1
ATOM 1375 C C . SER B 1 5 ? -0.718 0.755 21.141 1 52 5 SER B C 1
ATOM 1377 O O . SER B 1 5 ? -0.446 1.018 22.312 1 52 5 SER B O 1
ATOM 1379 N N . GLU B 1 6 ? 0.098 0.655 20.203 1 48.91 6 GLU B N 1
ATOM 1380 C CA . GLU B 1 6 ? 1.474 1.032 20.516 1 48.91 6 GLU B CA 1
ATOM 1381 C C . GLU B 1 6 ? 1.574 2.516 20.859 1 48.91 6 GLU B C 1
ATOM 1383 O O . GLU B 1 6 ? 2.455 2.922 21.609 1 48.91 6 GLU B O 1
ATOM 1388 N N . PHE B 1 7 ? 0.644 3.279 20.312 1 50.16 7 PHE B N 1
ATOM 1389 C CA . PHE B 1 7 ? 0.784 4.723 20.438 1 50.16 7 PHE B CA 1
ATOM 1390 C C . PHE B 1 7 ? -0.166 5.27 21.5 1 50.16 7 PHE B C 1
ATOM 1392 O O . PHE B 1 7 ? -0.326 6.484 21.625 1 50.16 7 PHE B O 1
ATOM 1399 N N . LYS B 1 8 ? -0.911 4.473 22.156 1 52.5 8 LYS B N 1
ATOM 1400 C CA . LYS B 1 8 ? -1.878 4.926 23.156 1 52.5 8 LYS B CA 1
ATOM 1401 C C . LYS B 1 8 ? -1.282 6.012 24.047 1 52.5 8 LYS B C 1
ATOM 1403 O O . LYS B 1 8 ? -2.016 6.773 24.672 1 52.5 8 LYS B O 1
ATOM 1408 N N . GLY B 1 9 ? -0.052 6.105 24.234 1 51.16 9 GLY B N 1
ATOM 1409 C CA . GLY B 1 9 ? 0.335 7.199 25.125 1 51.16 9 GLY B CA 1
ATOM 1410 C C . GLY B 1 9 ? 0.5 8.523 24.391 1 51.16 9 GLY B C 1
ATOM 1411 O O . GLY B 1 9 ? 0.79 8.547 23.188 1 51.16 9 GLY B O 1
ATOM 1412 N N . ILE B 1 10 ? -0.126 9.547 24.906 1 55.62 10 ILE B N 1
ATOM 1413 C CA . ILE B 1 10 ? -0.02 10.914 24.422 1 55.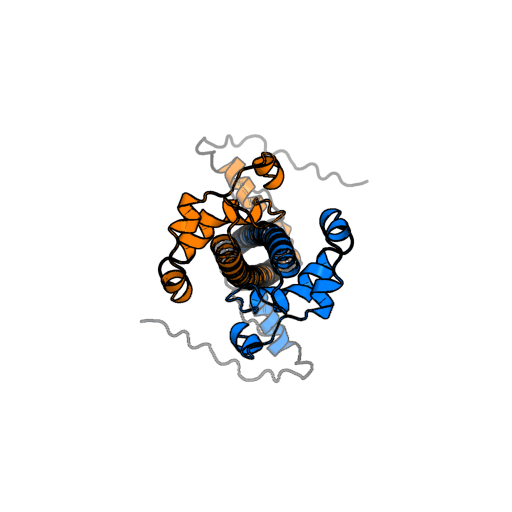62 10 ILE B CA 1
ATOM 1414 C C . ILE B 1 10 ? 1.444 11.258 24.141 1 55.62 10 ILE B C 1
ATOM 1416 O O . ILE B 1 10 ? 2.23 11.422 25.078 1 55.62 10 ILE B O 1
ATOM 1420 N N . ARG B 1 11 ? 2.076 10.688 23.234 1 64.31 11 ARG B N 1
ATOM 1421 C CA . ARG B 1 11 ? 3.463 11.094 23.016 1 64.31 11 ARG B CA 1
ATOM 1422 C C . ARG B 1 11 ? 3.539 12.367 22.188 1 64.31 11 ARG B C 1
ATOM 1424 O O . ARG B 1 11 ? 2.803 12.516 21.203 1 64.31 11 ARG B O 1
ATOM 1431 N N . LEU B 1 12 ? 4.012 13.492 22.812 1 80 12 LEU B N 1
ATOM 1432 C CA . LEU B 1 12 ? 4.41 14.711 22.094 1 80 12 LEU B CA 1
ATOM 1433 C C . LEU B 1 12 ? 5.312 14.375 20.922 1 80 12 LEU B C 1
ATOM 1435 O O . LEU B 1 12 ? 6.059 13.398 20.953 1 80 12 LEU B O 1
ATOM 1439 N N . PRO B 1 13 ? 5.133 15.133 19.859 1 93.38 13 PRO B N 1
ATOM 1440 C CA . PRO B 1 13 ? 6.047 14.945 18.734 1 93.38 13 PRO B CA 1
ATOM 1441 C C . PRO B 1 13 ? 7.516 15.078 19.125 1 93.38 13 PRO B C 1
ATOM 1443 O O . PRO B 1 13 ? 7.832 15.766 20.094 1 93.38 13 PRO B O 1
ATOM 1446 N N . ASP B 1 14 ? 8.32 14.328 18.5 1 94.06 14 ASP B N 1
ATOM 1447 C CA . ASP B 1 14 ? 9.75 14.562 18.609 1 94.06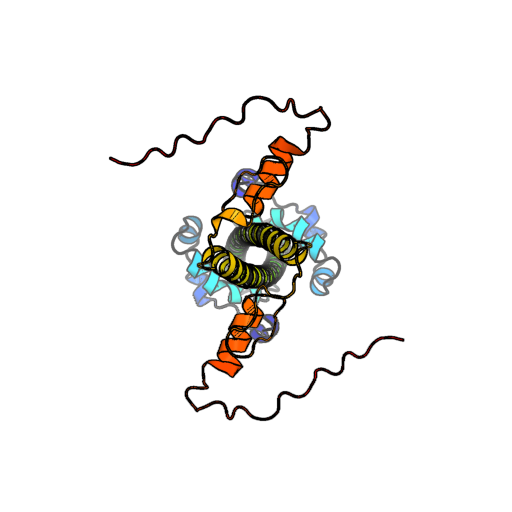 14 ASP B CA 1
ATOM 1448 C C . ASP B 1 14 ? 10.141 15.898 17.984 1 94.06 14 ASP B C 1
ATOM 1450 O O . ASP B 1 14 ? 10.594 15.953 16.844 1 94.06 14 ASP B O 1
ATOM 1454 N N . TRP B 1 15 ? 10.062 16.984 18.812 1 95.25 15 TRP B N 1
ATOM 1455 C CA . TRP B 1 15 ? 10.273 18.344 18.328 1 95.25 15 TRP B CA 1
ATOM 1456 C C . TRP B 1 15 ? 11.695 18.531 17.812 1 95.25 15 TRP B C 1
ATOM 1458 O O . TRP B 1 15 ? 11.93 19.266 16.859 1 95.25 15 TRP B O 1
ATOM 1468 N N . ARG B 1 16 ? 12.523 17.875 18.484 1 95.5 16 ARG B N 1
ATOM 1469 C CA . ARG B 1 16 ? 13.914 17.969 18.047 1 95.5 16 ARG B CA 1
ATOM 1470 C C . ARG B 1 16 ? 14.062 17.438 16.625 1 95.5 16 ARG B C 1
ATOM 1472 O O . ARG B 1 16 ? 14.688 18.078 15.773 1 95.5 16 ARG B O 1
ATOM 1479 N N . LEU B 1 17 ? 13.516 16.359 16.406 1 96.31 17 LEU B N 1
ATOM 1480 C CA . LEU B 1 17 ? 13.547 15.773 15.07 1 96.31 17 LEU B CA 1
ATOM 1481 C C . LEU B 1 17 ? 12.867 16.688 14.047 1 96.31 17 LEU B C 1
ATOM 1483 O O . LEU B 1 17 ? 13.438 16.984 13 1 96.31 17 LEU B O 1
ATOM 1487 N N . ILE B 1 18 ? 11.727 17.141 14.375 1 97.19 18 ILE B N 1
ATOM 1488 C CA . ILE B 1 18 ? 10.945 17.969 13.469 1 97.19 18 ILE B CA 1
ATOM 1489 C C . ILE B 1 18 ? 11.719 19.234 13.133 1 97.19 18 ILE B C 1
ATOM 1491 O O . ILE B 1 18 ? 11.797 19.641 11.969 1 97.19 18 ILE B O 1
ATOM 1495 N N . ASP B 1 19 ? 12.258 19.812 14.172 1 97.25 19 ASP B N 1
ATOM 1496 C CA . ASP B 1 19 ? 12.984 21.078 13.977 1 97.25 19 ASP B CA 1
ATOM 1497 C C . ASP B 1 19 ? 14.227 20.859 13.125 1 97.25 19 ASP B C 1
ATOM 1499 O O . ASP B 1 19 ? 14.633 21.75 12.375 1 97.25 19 ASP B O 1
ATOM 1503 N N . GLU B 1 20 ? 14.766 19.719 13.156 1 96.56 20 GLU B N 1
ATOM 1504 C CA . GLU B 1 20 ? 16.016 19.422 12.445 1 96.56 20 GLU B CA 1
ATOM 1505 C C . GLU B 1 20 ? 15.75 19.125 10.969 1 96.56 20 GLU B C 1
ATOM 1507 O O . GLU B 1 20 ? 16.641 19.281 10.133 1 96.56 20 GLU B O 1
ATOM 1512 N N . ILE B 1 21 ? 14.602 18.766 10.68 1 97.12 21 ILE B N 1
ATOM 1513 C CA . ILE B 1 21 ? 14.281 18.391 9.305 1 97.12 21 ILE B CA 1
ATOM 1514 C C . ILE B 1 21 ? 14.367 19.625 8.406 1 97.12 21 ILE B C 1
ATOM 1516 O O . ILE B 1 21 ? 13.781 20.656 8.703 1 97.12 21 ILE B O 1
ATOM 1520 N N . SER B 1 22 ? 15.148 19.516 7.32 1 96.19 22 SER B N 1
ATOM 1521 C CA . SER B 1 22 ? 15.266 20.562 6.309 1 96.19 22 SER B CA 1
ATOM 1522 C C . SER B 1 22 ? 14.242 20.359 5.191 1 96.19 22 SER B C 1
ATOM 1524 O O . SER B 1 22 ? 14.367 19.453 4.383 1 96.19 22 SER B O 1
ATOM 1526 N N . MET B 1 23 ? 13.305 21.266 5.09 1 94.94 23 MET B N 1
ATOM 1527 C CA . MET B 1 23 ? 12.25 21.141 4.09 1 94.94 23 MET B CA 1
ATOM 1528 C C . MET B 1 23 ? 12.812 21.297 2.682 1 94.94 23 MET B C 1
ATOM 1530 O O . MET B 1 23 ? 12.414 20.578 1.765 1 94.94 23 MET B O 1
ATOM 1534 N N . PRO B 1 24 ? 13.766 22.234 2.463 1 94.81 24 PRO B N 1
ATOM 1535 C CA . PRO B 1 24 ? 14.375 22.328 1.134 1 94.81 24 PRO B CA 1
ATOM 1536 C C . PRO B 1 24 ? 14.977 21 0.665 1 94.81 24 PRO B C 1
ATOM 1538 O O . PRO B 1 24 ? 14.836 20.641 -0.505 1 94.81 24 PRO B O 1
ATOM 1541 N N . LEU B 1 25 ? 15.617 20.266 1.511 1 94 25 LEU B N 1
ATOM 1542 C CA . LEU B 1 25 ? 16.219 18.984 1.158 1 94 25 LEU B CA 1
ATOM 1543 C C . LEU B 1 25 ? 15.148 17.938 0.867 1 94 25 LEU B C 1
ATOM 1545 O O . LEU B 1 25 ? 15.281 17.156 -0.077 1 94 25 LEU B O 1
ATOM 1549 N N . VAL B 1 26 ? 14.148 17.922 1.703 1 94.62 26 VAL B N 1
ATOM 1550 C CA . VAL B 1 26 ? 13.039 16.984 1.509 1 94.62 26 VAL B CA 1
ATOM 1551 C C . VAL B 1 26 ? 12.398 17.234 0.142 1 94.62 26 VAL B C 1
ATOM 1553 O O . VAL B 1 26 ? 12.125 16.281 -0.596 1 94.62 26 VAL B O 1
ATOM 1556 N N . GLU B 1 27 ? 12.227 18.484 -0.181 1 93.44 27 GLU B N 1
ATOM 1557 C CA . GLU B 1 27 ? 11.586 18.859 -1.436 1 93.44 27 GLU B CA 1
ATOM 1558 C C . GLU B 1 27 ? 12.438 18.453 -2.635 1 93.44 27 GLU B C 1
ATOM 1560 O O . GLU B 1 27 ? 11.906 18.203 -3.721 1 93.44 27 GLU B O 1
ATOM 1565 N N . GLN B 1 28 ? 13.734 18.328 -2.434 1 93.69 28 GLN B N 1
ATOM 1566 C CA . GLN B 1 28 ? 14.641 17.938 -3.504 1 93.69 28 GLN B CA 1
ATOM 1567 C C . GLN B 1 28 ? 14.758 16.422 -3.594 1 93.69 28 GLN B C 1
ATOM 1569 O O . GLN B 1 28 ? 15.383 15.898 -4.52 1 93.69 28 GLN B O 1
ATOM 1574 N N . GLY B 1 29 ? 14.266 15.789 -2.582 1 91.88 29 GLY B N 1
ATOM 1575 C CA . GLY B 1 29 ? 14.25 14.336 -2.615 1 91.88 29 GLY B CA 1
ATOM 1576 C C . GLY B 1 29 ? 15.5 13.719 -2.027 1 91.88 29 GLY B C 1
ATOM 1577 O O . GLY B 1 29 ? 15.742 12.516 -2.188 1 91.88 29 GLY B O 1
ATOM 1578 N N . ILE B 1 30 ? 16.219 14.5 -1.469 1 88.81 30 ILE B N 1
ATOM 1579 C CA . ILE B 1 30 ? 17.469 14.016 -0.901 1 88.81 30 ILE B CA 1
ATOM 1580 C C . ILE B 1 30 ? 17.219 13.406 0.475 1 88.81 30 ILE B C 1
ATOM 1582 O O . ILE B 1 30 ? 16.75 14.094 1.39 1 88.81 30 ILE B O 1
ATOM 1586 N N . GLY B 1 31 ? 17.516 12.109 0.639 1 90.5 31 GLY B N 1
ATOM 1587 C CA . GLY B 1 31 ? 17.344 11.438 1.916 1 90.5 31 GLY B CA 1
ATOM 1588 C C . GLY B 1 31 ? 15.906 11.43 2.4 1 90.5 31 GLY B C 1
ATOM 1589 O O . GLY B 1 31 ? 15.648 11.352 3.605 1 90.5 31 GLY B O 1
ATOM 1590 N N . VAL B 1 32 ? 15.008 11.602 1.526 1 92 32 VAL B N 1
ATOM 1591 C CA . VAL B 1 32 ? 13.609 11.859 1.843 1 92 32 VAL B CA 1
ATOM 1592 C C . VAL B 1 32 ? 12.984 10.625 2.482 1 92 32 VAL B C 1
ATOM 1594 O O . VAL B 1 32 ? 12.219 10.734 3.441 1 92 32 VAL B O 1
ATOM 1597 N N . PHE B 1 33 ? 13.375 9.57 2.025 1 94.06 33 PHE B N 1
ATOM 1598 C CA . PHE B 1 33 ? 12.758 8.352 2.541 1 94.06 33 PHE B CA 1
ATOM 1599 C C . PHE B 1 33 ? 13.031 8.195 4.031 1 94.06 33 PHE B C 1
ATOM 1601 O O . PHE B 1 33 ? 12.109 7.965 4.816 1 94.06 33 PHE B O 1
ATOM 1608 N N . ASP B 1 34 ? 14.203 8.312 4.445 1 95.31 34 ASP B N 1
ATOM 1609 C CA . ASP B 1 34 ? 14.594 8.156 5.84 1 95.31 34 ASP B CA 1
ATOM 1610 C C . ASP B 1 34 ? 13.922 9.211 6.723 1 95.31 34 ASP B C 1
ATOM 1612 O O . ASP B 1 34 ? 13.453 8.898 7.816 1 95.31 34 ASP B O 1
ATOM 1616 N N . VAL B 1 35 ? 13.883 10.383 6.273 1 95.81 35 VAL B N 1
ATOM 1617 C CA . VAL B 1 35 ? 13.281 11.484 7.012 1 95.81 35 VAL B CA 1
ATOM 1618 C C . VAL B 1 35 ? 11.797 11.219 7.23 1 95.81 35 VAL B C 1
ATOM 1620 O O . VAL B 1 35 ? 11.289 11.352 8.352 1 95.81 35 VAL B O 1
ATOM 1623 N N . LEU B 1 36 ? 11.133 10.852 6.203 1 96.81 36 LEU B N 1
ATOM 1624 C CA . LEU B 1 36 ? 9.695 10.602 6.258 1 96.81 36 LEU B CA 1
ATOM 1625 C C . LEU B 1 36 ? 9.383 9.43 7.176 1 96.81 36 LEU B C 1
ATOM 1627 O O . LEU B 1 36 ? 8.414 9.469 7.941 1 96.81 36 LEU B O 1
ATOM 1631 N N . GLN B 1 37 ? 10.234 8.469 7.086 1 95.75 37 GLN B N 1
ATOM 1632 C CA . GLN B 1 37 ? 10.039 7.297 7.934 1 95.75 37 GLN B CA 1
ATOM 1633 C C . GLN B 1 37 ? 10.25 7.641 9.406 1 95.75 37 GLN B C 1
ATOM 1635 O O . GLN B 1 37 ? 9.438 7.273 10.258 1 95.75 37 GLN B O 1
ATOM 1640 N N . GLN B 1 38 ? 11.258 8.289 9.656 1 96 38 GLN B N 1
ATOM 1641 C CA . GLN B 1 38 ? 11.609 8.602 11.031 1 96 38 GLN B CA 1
ATOM 1642 C C . GLN B 1 38 ? 10.594 9.555 11.656 1 96 38 GLN B C 1
ATOM 1644 O O . GLN B 1 38 ? 10.336 9.5 12.859 1 96 38 GLN B O 1
ATOM 1649 N N . SER B 1 39 ? 10.016 10.422 10.883 1 97.12 39 SER B N 1
ATOM 1650 C CA . SER B 1 39 ? 9.117 11.445 11.406 1 97.12 39 SER B CA 1
ATOM 1651 C C . SER B 1 39 ? 7.684 10.938 11.484 1 97.12 39 SER B C 1
ATOM 1653 O O . SER B 1 39 ? 6.828 11.57 12.102 1 97.12 39 SER B O 1
ATOM 1655 N N . LEU B 1 40 ? 7.445 9.836 10.906 1 97.56 40 LEU B N 1
ATOM 1656 C CA . LEU B 1 40 ? 6.082 9.352 10.719 1 97.56 40 LEU B CA 1
ATOM 1657 C C . LEU B 1 40 ? 5.375 9.203 12.062 1 97.56 40 LEU B C 1
ATOM 1659 O O . LEU B 1 40 ? 4.258 9.695 12.234 1 97.56 40 LEU B O 1
ATOM 1663 N N . PRO B 1 41 ? 5.988 8.656 13.094 1 95.44 41 PRO B N 1
ATOM 1664 C CA . PRO B 1 41 ? 5.289 8.531 14.375 1 95.44 41 PRO B CA 1
ATOM 1665 C C . PRO B 1 41 ? 4.938 9.891 14.984 1 95.44 41 PRO B C 1
ATOM 1667 O O . PRO B 1 41 ? 3.836 10.07 15.508 1 95.44 41 PRO B O 1
ATOM 1670 N N . SER B 1 42 ? 5.852 10.805 14.875 1 95.69 42 SER B N 1
ATOM 1671 C CA . SER B 1 42 ? 5.613 12.141 15.414 1 95.69 42 SER B CA 1
ATOM 1672 C C . SER B 1 42 ? 4.438 12.812 14.719 1 95.69 42 SER B C 1
ATOM 1674 O O . SER B 1 42 ? 3.713 13.602 15.336 1 95.69 42 SER B O 1
ATOM 1676 N N . ILE B 1 43 ? 4.297 12.477 13.469 1 97.25 43 ILE B N 1
ATOM 1677 C CA . ILE B 1 43 ? 3.229 13.078 12.68 1 97.25 43 ILE B CA 1
ATOM 1678 C C . ILE B 1 43 ? 1.899 12.398 13 1 97.25 43 ILE B C 1
ATOM 1680 O O . ILE B 1 43 ? 0.925 13.062 13.359 1 97.25 43 ILE B O 1
ATOM 1684 N N . VAL B 1 44 ? 1.847 11.164 12.961 1 96.19 44 VAL B N 1
ATOM 1685 C CA . VAL B 1 44 ? 0.599 10.406 13.031 1 96.19 44 VAL B CA 1
ATOM 1686 C C . VAL B 1 44 ? 0.05 10.453 14.453 1 96.19 44 VAL B C 1
ATOM 1688 O O . VAL B 1 44 ? -1.166 10.492 14.656 1 96.19 44 VAL B O 1
ATOM 1691 N N . LEU B 1 45 ? 0.9 10.609 15.43 1 93.31 45 LEU B N 1
ATOM 1692 C CA . LEU B 1 45 ? 0.463 10.484 16.812 1 93.31 45 LEU B CA 1
ATOM 1693 C C . LEU B 1 45 ? 0.276 11.867 17.438 1 93.31 45 LEU B C 1
ATOM 1695 O O . LEU B 1 45 ? -0.269 11.977 18.547 1 93.31 45 LEU B O 1
ATOM 1699 N N . ALA B 1 46 ? 0.729 12.852 16.797 1 94.31 46 ALA B N 1
ATOM 1700 C CA . ALA B 1 46 ? 0.666 14.203 17.344 1 94.31 46 ALA B CA 1
ATOM 1701 C C . ALA B 1 46 ? -0.778 14.617 17.609 1 94.31 46 ALA B C 1
ATOM 1703 O O . ALA B 1 46 ? -1.668 14.336 16.797 1 94.31 46 ALA B O 1
ATOM 1704 N N . GLN B 1 47 ? -0.956 15.25 18.688 1 93.19 47 GLN B N 1
ATOM 1705 C CA . GLN B 1 47 ? -2.252 15.828 19.031 1 93.19 47 GLN B CA 1
ATOM 1706 C C . GLN B 1 47 ? -2.162 17.344 19.141 1 93.19 47 GLN B C 1
ATOM 1708 O O . GLN B 1 47 ? -1.554 17.875 20.078 1 93.19 47 GLN B O 1
ATOM 1713 N N . VAL B 1 48 ? -2.754 18 18.234 1 93.31 48 VAL B N 1
ATOM 1714 C CA . VAL B 1 48 ? -2.711 19.453 18.219 1 93.31 48 VAL B CA 1
ATOM 1715 C C . VAL B 1 48 ? -4.117 20.016 18.422 1 93.31 48 VAL B C 1
ATOM 1717 O O . VAL B 1 48 ? -5.059 19.609 17.75 1 93.31 48 VAL B O 1
ATOM 1720 N N . ASP B 1 49 ? -4.188 20.938 19.297 1 91.56 49 ASP B N 1
ATOM 1721 C CA . ASP B 1 49 ? -5.477 21.578 19.562 1 91.56 49 ASP B CA 1
ATOM 1722 C C . ASP B 1 49 ? -5.43 23.062 19.219 1 91.56 49 ASP B C 1
ATOM 1724 O O . ASP B 1 49 ? -6.43 23.641 18.797 1 91.56 49 ASP B O 1
ATOM 1728 N N . LYS B 1 50 ? -4.289 23.703 19.484 1 94.19 50 LYS B N 1
ATOM 1729 C CA . LYS B 1 50 ? -4.109 25.125 19.219 1 94.19 50 LYS B CA 1
ATOM 1730 C C . LYS B 1 50 ? -2.629 25.484 19.078 1 94.19 50 LYS B C 1
ATOM 1732 O O . LYS B 1 50 ? -1.762 24.719 19.516 1 94.19 50 LYS B O 1
ATOM 1737 N N . ILE B 1 51 ? -2.449 26.578 18.484 1 95.06 51 ILE B N 1
ATOM 1738 C CA . ILE B 1 51 ? -1.093 27.109 18.406 1 95.06 51 ILE B CA 1
ATOM 1739 C C . ILE B 1 51 ? -0.683 27.688 19.75 1 95.06 51 ILE B C 1
ATOM 1741 O O . ILE B 1 51 ? -1.462 28.391 20.391 1 95.06 51 ILE B O 1
ATOM 1745 N N . ASP B 1 52 ? 0.419 27.391 20.25 1 94.56 52 ASP B N 1
ATOM 1746 C CA . ASP B 1 52 ? 0.965 27.891 21.5 1 94.56 52 ASP B CA 1
ATOM 1747 C C . ASP B 1 52 ? 2.492 27.891 21.484 1 94.56 52 ASP B C 1
ATOM 1749 O O . ASP B 1 52 ? 3.1 28.062 20.422 1 94.56 52 ASP B O 1
ATOM 1753 N N . GLU B 1 53 ? 3.068 27.812 22.578 1 93.69 53 GLU B N 1
ATOM 1754 C CA . GLU B 1 53 ? 4.523 27.922 22.641 1 93.69 53 GLU B CA 1
ATOM 1755 C C . GLU B 1 53 ? 5.195 26.703 22 1 93.69 53 GLU B C 1
ATOM 1757 O O . GLU B 1 53 ? 6.25 26.828 21.375 1 93.69 53 GLU B O 1
ATOM 1762 N N . GLU B 1 54 ? 4.625 25.5 22.203 1 92 54 GLU B N 1
ATOM 1763 C CA . GLU B 1 54 ? 5.184 24.281 21.625 1 92 54 GLU B CA 1
ATOM 1764 C C . GLU B 1 54 ? 4.688 24.062 20.203 1 92 54 GLU B C 1
ATOM 1766 O O . GLU B 1 54 ? 5.484 23.828 19.297 1 92 54 GLU B O 1
ATOM 1771 N N . TRP B 1 55 ? 3.406 24.172 20.062 1 95.12 55 TRP B N 1
ATOM 1772 C CA . TRP B 1 55 ? 2.797 24.109 18.75 1 95.12 55 TRP B CA 1
ATOM 1773 C C . TRP B 1 55 ? 2.795 25.484 18.078 1 95.12 55 TRP B C 1
ATOM 1775 O O . TRP B 1 55 ? 1.749 26.125 17.969 1 95.12 55 TRP B O 1
ATOM 1785 N N . THR B 1 56 ? 3.984 25.844 17.594 1 96.44 56 THR B N 1
ATOM 1786 C CA . THR B 1 56 ? 4.094 27.125 16.906 1 96.44 56 THR B CA 1
ATOM 1787 C C . THR B 1 56 ? 3.525 27.031 15.492 1 96.44 56 THR B C 1
ATOM 1789 O O . THR B 1 56 ? 3.387 25.938 14.945 1 96.44 56 THR B O 1
ATOM 1792 N N . GLU B 1 57 ? 3.178 28.172 14.93 1 97.19 57 GLU B N 1
ATOM 1793 C CA . GLU B 1 57 ? 2.738 28.234 13.539 1 97.19 57 GLU B CA 1
ATOM 1794 C C . GLU B 1 57 ? 3.748 27.562 12.617 1 97.19 57 GLU B C 1
ATOM 1796 O O . GLU B 1 57 ? 3.371 26.781 11.742 1 97.19 57 GLU B O 1
ATOM 1801 N N . THR B 1 58 ? 4.973 27.828 12.836 1 96.75 58 THR B N 1
ATOM 1802 C CA . THR B 1 58 ? 6.047 27.297 12.008 1 96.75 58 THR B CA 1
ATOM 1803 C C . THR B 1 58 ? 6.09 25.781 12.086 1 96.75 58 THR B C 1
ATOM 1805 O O . THR B 1 58 ? 6.148 25.094 11.055 1 96.75 58 THR B O 1
ATOM 1808 N N . ARG B 1 59 ? 6.051 25.25 13.242 1 96.69 59 ARG B N 1
ATOM 1809 C CA . ARG B 1 59 ? 6.094 23.812 13.43 1 96.69 59 ARG B CA 1
ATOM 1810 C C . ARG B 1 59 ? 4.875 23.141 12.805 1 96.69 59 ARG B C 1
ATOM 1812 O O . ARG B 1 59 ? 5 22.094 12.164 1 96.69 59 ARG B O 1
ATOM 1819 N N . LEU B 1 60 ? 3.771 23.719 13.055 1 97.44 60 LEU B N 1
ATOM 1820 C CA . LEU B 1 60 ? 2.541 23.125 12.531 1 97.44 60 LEU B CA 1
ATOM 1821 C C . LEU B 1 60 ? 2.572 23.078 11.008 1 97.44 60 LEU B C 1
ATOM 1823 O O . LEU B 1 60 ? 2.236 22.047 10.414 1 97.44 60 LEU B O 1
ATOM 1827 N N . ILE B 1 61 ? 2.969 24.141 10.383 1 97.62 61 ILE B N 1
ATOM 1828 C CA . ILE B 1 61 ? 3.055 24.203 8.93 1 97.62 61 ILE B CA 1
ATOM 1829 C C . ILE B 1 61 ? 4.074 23.172 8.438 1 97.62 61 ILE B C 1
ATOM 1831 O O . ILE B 1 61 ? 3.818 22.453 7.469 1 97.62 61 ILE B O 1
ATOM 1835 N N . LYS B 1 62 ? 5.156 23.156 9.086 1 97.75 62 LYS B N 1
ATOM 1836 C CA . LYS B 1 62 ? 6.199 22.203 8.711 1 97.75 62 LYS B CA 1
ATOM 1837 C C . LYS B 1 62 ? 5.703 20.766 8.82 1 97.75 62 LYS B C 1
ATOM 1839 O O . LYS B 1 62 ? 5.922 19.953 7.91 1 97.75 62 LYS B O 1
ATOM 1844 N N . MET B 1 63 ? 5.074 20.422 9.867 1 98.12 63 MET B N 1
ATOM 1845 C CA . MET B 1 63 ? 4.566 19.078 10.094 1 98.12 63 MET B CA 1
ATOM 1846 C C . MET B 1 63 ? 3.482 18.719 9.078 1 98.12 63 MET B C 1
ATOM 1848 O O . MET B 1 63 ? 3.389 17.578 8.633 1 98.12 63 MET B O 1
ATOM 1852 N N . PHE B 1 64 ? 2.738 19.703 8.766 1 98.06 64 PHE B N 1
ATOM 1853 C CA . PHE B 1 64 ? 1.732 19.5 7.73 1 98.06 64 PHE B CA 1
ATOM 1854 C C . PHE B 1 64 ? 2.391 19.172 6.395 1 98.06 64 PHE B C 1
ATOM 1856 O O . PHE B 1 64 ? 1.966 18.25 5.691 1 98.06 64 PHE B O 1
ATOM 1863 N N . LYS B 1 65 ? 3.357 19.875 6.035 1 97.12 65 LYS B N 1
ATOM 1864 C CA . LYS B 1 65 ? 4.09 19.641 4.793 1 97.12 65 LYS B CA 1
ATOM 1865 C C . LYS B 1 65 ? 4.738 18.266 4.797 1 97.12 65 LYS B C 1
ATOM 1867 O O . LYS B 1 65 ? 4.723 17.562 3.779 1 97.12 65 LYS B O 1
ATOM 1872 N N . ILE B 1 66 ? 5.293 17.891 5.879 1 98.06 66 ILE B N 1
ATOM 1873 C CA . ILE B 1 66 ? 5.895 16.562 6 1 98.06 66 ILE B CA 1
ATOM 1874 C C . ILE B 1 66 ? 4.828 15.492 5.801 1 98.06 66 ILE B C 1
ATOM 1876 O O . ILE B 1 66 ? 5.051 14.508 5.09 1 98.06 66 ILE B O 1
ATOM 1880 N N . ALA B 1 67 ? 3.717 15.672 6.453 1 98.38 67 ALA B N 1
ATOM 1881 C CA . ALA B 1 67 ? 2.604 14.742 6.277 1 98.38 67 ALA B CA 1
ATOM 1882 C C . ALA B 1 67 ? 2.221 14.617 4.805 1 98.38 67 ALA B C 1
ATOM 1884 O O . ALA B 1 67 ? 1.933 13.523 4.324 1 98.38 67 ALA B O 1
ATOM 1885 N N . GLN B 1 68 ? 2.203 15.742 4.152 1 97.19 68 GLN B N 1
ATOM 1886 C CA . GLN B 1 68 ? 1.89 15.734 2.729 1 97.19 68 GLN B CA 1
ATOM 1887 C C . GLN B 1 68 ? 2.877 14.859 1.957 1 97.19 68 GLN B C 1
ATOM 1889 O O . GLN B 1 68 ? 2.479 14.062 1.104 1 97.19 68 GLN B O 1
ATOM 1894 N N . PHE B 1 69 ? 4.086 15.031 2.213 1 97.12 69 PHE B N 1
ATOM 1895 C CA . PHE B 1 69 ? 5.105 14.227 1.548 1 97.12 69 PHE B CA 1
ATOM 1896 C C . PHE B 1 69 ? 4.941 12.75 1.898 1 97.12 69 PHE B C 1
ATOM 1898 O O . PHE B 1 69 ? 5.125 11.875 1.045 1 97.12 69 PHE B O 1
ATOM 1905 N N . GLN B 1 70 ? 4.684 12.477 3.137 1 98.06 70 GLN B N 1
ATOM 1906 C CA . GLN B 1 70 ? 4.449 11.094 3.547 1 98.06 70 GLN B CA 1
ATOM 1907 C C . GLN B 1 70 ? 3.26 10.5 2.803 1 98.06 70 GLN B C 1
ATOM 1909 O O . GLN B 1 70 ? 3.316 9.352 2.354 1 98.06 70 GLN B O 1
ATOM 1914 N N . LEU B 1 71 ? 2.201 11.242 2.715 1 98.25 71 LEU B N 1
ATOM 1915 C CA . LEU B 1 71 ? 1.029 10.797 1.969 1 98.25 71 LEU B CA 1
ATOM 1916 C C . LEU B 1 71 ? 1.396 10.461 0.527 1 98.25 71 LEU B C 1
ATOM 1918 O O . LEU B 1 71 ? 1.015 9.406 0.012 1 98.25 71 LEU B O 1
ATOM 1922 N N . ARG B 1 72 ? 2.129 11.344 -0.079 1 96.19 72 ARG B N 1
ATOM 1923 C CA . ARG B 1 72 ? 2.529 11.141 -1.468 1 96.19 72 ARG B CA 1
ATOM 1924 C C . ARG B 1 72 ? 3.373 9.883 -1.618 1 96.19 72 ARG B C 1
ATOM 1926 O O . ARG B 1 72 ? 3.166 9.094 -2.545 1 96.19 72 ARG B O 1
ATOM 1933 N N . TYR B 1 73 ? 4.227 9.734 -0.758 1 96.38 73 TYR B N 1
ATOM 1934 C CA . TYR B 1 73 ? 5.082 8.555 -0.783 1 96.38 73 TYR B CA 1
ATOM 1935 C C . TYR B 1 73 ? 4.258 7.285 -0.595 1 96.38 73 TYR B C 1
ATOM 1937 O O . TYR B 1 73 ? 4.465 6.293 -1.299 1 96.38 73 TYR B O 1
ATOM 1945 N N . LEU B 1 74 ? 3.402 7.332 0.353 1 97.12 74 LEU B N 1
ATOM 1946 C CA . LEU B 1 74 ? 2.576 6.164 0.641 1 97.12 74 LEU B CA 1
ATOM 1947 C C . LEU B 1 74 ? 1.665 5.844 -0.539 1 97.12 74 LEU B C 1
ATOM 1949 O O . LEU B 1 74 ? 1.47 4.672 -0.875 1 97.12 74 LEU B O 1
ATOM 1953 N N . LEU B 1 75 ? 1.097 6.812 -1.152 1 97.19 75 LEU B N 1
ATOM 1954 C CA . LEU B 1 75 ? 0.264 6.617 -2.334 1 97.19 75 LEU B CA 1
ATOM 1955 C C . LEU B 1 75 ? 1.055 5.945 -3.451 1 97.19 75 LEU B C 1
ATOM 1957 O O . LEU B 1 75 ? 0.568 5.008 -4.086 1 97.19 75 LEU B O 1
ATOM 1961 N N . GLN B 1 76 ? 2.252 6.441 -3.695 1 96.81 76 GLN B N 1
ATOM 1962 C CA . GLN B 1 76 ? 3.117 5.844 -4.707 1 96.81 76 GLN B CA 1
ATOM 1963 C C . GLN B 1 76 ? 3.436 4.391 -4.367 1 96.81 76 GLN B C 1
ATOM 1965 O O . GLN B 1 76 ? 3.363 3.516 -5.234 1 96.81 76 GLN B O 1
ATOM 1970 N N . SER B 1 77 ? 3.812 4.164 -3.123 1 96.88 77 SER B N 1
ATOM 1971 C CA . SER B 1 77 ? 4.098 2.811 -2.66 1 96.88 77 SER B CA 1
ATOM 1972 C C . SER B 1 77 ? 2.895 1.893 -2.857 1 96.88 77 SER B C 1
ATOM 1974 O O . SER B 1 77 ? 3.045 0.746 -3.285 1 96.88 77 SER B O 1
ATOM 1976 N N . GLN B 1 78 ? 1.747 2.355 -2.549 1 97 78 GLN B N 1
ATOM 1977 C CA . GLN B 1 78 ? 0.521 1.586 -2.734 1 97 78 GLN B CA 1
ATOM 1978 C C . GLN B 1 78 ? 0.316 1.221 -4.203 1 97 78 GLN B C 1
ATOM 1980 O O . GLN B 1 78 ? -0.023 0.08 -4.52 1 97 78 GLN B O 1
ATOM 1985 N N . GLN B 1 79 ? 0.476 2.137 -5.047 1 97 79 GLN B N 1
ATOM 1986 C CA . GLN B 1 79 ? 0.343 1.866 -6.473 1 97 79 GLN B CA 1
ATOM 1987 C C . GLN B 1 79 ? 1.322 0.786 -6.922 1 97 79 GLN B C 1
ATOM 1989 O O . GLN B 1 79 ? 0.956 -0.118 -7.676 1 97 79 GLN B O 1
ATOM 1994 N N . ASP B 1 80 ? 2.463 0.872 -6.48 1 97.69 80 ASP B N 1
ATOM 1995 C CA . ASP B 1 80 ? 3.477 -0.127 -6.801 1 97.69 80 ASP B CA 1
ATOM 1996 C C . ASP B 1 80 ? 3.062 -1.511 -6.305 1 97.69 80 ASP B C 1
ATOM 1998 O O . ASP B 1 80 ? 3.221 -2.506 -7.016 1 97.69 80 ASP B O 1
ATOM 2002 N N . LEU B 1 81 ? 2.619 -1.517 -5.086 1 97.94 81 LEU B N 1
ATOM 2003 C CA . LEU B 1 81 ? 2.195 -2.777 -4.488 1 97.94 81 LEU B CA 1
ATOM 2004 C C . LEU B 1 81 ? 1.028 -3.381 -5.266 1 97.94 81 LEU B C 1
ATOM 2006 O O . LEU B 1 81 ? 0.988 -4.59 -5.496 1 97.94 81 LEU B O 1
ATOM 2010 N N . VAL B 1 82 ? 0.166 -2.605 -5.641 1 98.31 82 VAL B N 1
ATOM 2011 C CA . VAL B 1 82 ? -0.982 -3.072 -6.41 1 98.31 82 VAL B CA 1
ATOM 2012 C C . VAL B 1 82 ? -0.509 -3.664 -7.734 1 98.31 82 VAL B C 1
ATOM 2014 O O . VAL B 1 82 ? -0.982 -4.723 -8.156 1 98.31 82 VAL B O 1
ATOM 2017 N N . LYS B 1 83 ? 0.356 -2.971 -8.43 1 98.31 83 LYS B N 1
ATOM 2018 C CA . LYS B 1 83 ? 0.915 -3.467 -9.688 1 98.31 83 LYS B CA 1
ATOM 2019 C C . LYS B 1 83 ? 1.586 -4.824 -9.492 1 98.31 83 LYS B C 1
ATOM 2021 O O . LYS B 1 83 ? 1.382 -5.742 -10.289 1 98.31 83 LYS B O 1
ATOM 2026 N N . LYS B 1 84 ? 2.422 -4.914 -8.5 1 98.25 84 LYS B N 1
ATOM 2027 C CA . LYS B 1 84 ? 3.086 -6.176 -8.18 1 98.25 84 LYS B CA 1
ATOM 2028 C C . LYS B 1 84 ? 2.07 -7.273 -7.887 1 98.25 84 LYS B C 1
ATOM 2030 O O . LYS B 1 84 ? 2.236 -8.414 -8.328 1 98.25 84 LYS B O 1
ATOM 2035 N N . LEU B 1 85 ? 1.096 -6.992 -7.055 1 98.56 85 LEU B N 1
ATOM 2036 C CA . LEU B 1 85 ? 0.04 -7.941 -6.719 1 98.56 85 LEU B CA 1
ATOM 2037 C C . LEU B 1 85 ? -0.653 -8.453 -7.977 1 98.56 85 LEU B C 1
ATOM 2039 O O . LEU B 1 85 ? -0.866 -9.656 -8.133 1 98.56 85 LEU B O 1
ATOM 2043 N N . ASP B 1 86 ? -0.963 -7.535 -8.844 1 98.12 86 ASP B N 1
ATOM 2044 C CA . ASP B 1 86 ? -1.601 -7.914 -10.102 1 98.12 86 ASP B CA 1
ATOM 2045 C C . ASP B 1 86 ? -0.697 -8.836 -10.914 1 98.12 86 ASP B C 1
ATOM 2047 O O . ASP B 1 86 ? -1.174 -9.773 -11.555 1 98.12 86 ASP B O 1
ATOM 2051 N N . GLY B 1 87 ? 0.555 -8.477 -10.938 1 98.12 87 GLY B N 1
ATOM 2052 C CA . GLY B 1 87 ? 1.507 -9.344 -11.617 1 98.12 87 GLY B CA 1
ATOM 2053 C C . GLY B 1 87 ? 1.527 -10.758 -11.055 1 98.12 87 GLY B C 1
ATOM 2054 O O . GLY B 1 87 ? 1.52 -11.727 -11.82 1 98.12 87 GLY B O 1
ATOM 2055 N N . GLU B 1 88 ? 1.499 -10.867 -9.797 1 98 88 GLU B N 1
ATOM 2056 C CA . GLU B 1 88 ? 1.512 -12.18 -9.156 1 98 88 GLU B CA 1
ATOM 2057 C C . GLU B 1 88 ? 0.215 -12.938 -9.43 1 98 88 GLU B C 1
ATOM 2059 O O . GLU B 1 88 ? 0.229 -14.156 -9.609 1 98 88 GLU B O 1
ATOM 2064 N N . LYS B 1 89 ? -0.87 -12.25 -9.414 1 98 89 LYS B N 1
ATOM 2065 C CA . LYS B 1 89 ? -2.16 -12.852 -9.734 1 98 89 LYS B CA 1
ATOM 2066 C C . LYS B 1 89 ? -2.156 -13.438 -11.141 1 98 89 LYS B C 1
ATOM 2068 O O . LYS B 1 89 ? -2.693 -14.523 -11.367 1 98 89 LYS B O 1
ATOM 2073 N N . GLU B 1 90 ? -1.579 -12.758 -12.031 1 97.5 90 GLU B N 1
ATOM 2074 C CA . GLU B 1 90 ? -1.475 -13.242 -13.406 1 97.5 90 GLU B CA 1
ATOM 2075 C C . GLU B 1 90 ? -0.642 -14.516 -13.484 1 97.5 90 GLU B C 1
ATOM 2077 O O . GLU B 1 90 ? -0.982 -15.438 -14.227 1 97.5 90 GLU B O 1
ATOM 2082 N N . LYS B 1 91 ? 0.434 -14.562 -12.828 1 96.75 91 LYS B N 1
ATOM 2083 C CA . LYS B 1 91 ? 1.269 -15.758 -12.773 1 96.75 91 LYS B CA 1
ATOM 2084 C C . LYS B 1 91 ? 0.488 -16.953 -12.219 1 96.75 91 LYS B C 1
ATOM 2086 O O . LYS B 1 91 ? 0.579 -18.062 -12.75 1 96.75 91 LYS B O 1
ATOM 2091 N N . VAL B 1 92 ? -0.247 -16.719 -11.125 1 96.94 92 VAL B N 1
ATOM 2092 C CA . VAL B 1 92 ? -1.061 -17.766 -10.508 1 96.94 92 VAL B CA 1
ATOM 2093 C C . VAL B 1 92 ? -2.059 -18.312 -11.531 1 96.94 92 VAL B C 1
ATOM 2095 O O . VAL B 1 92 ? -2.23 -19.531 -11.648 1 96.94 92 VAL B O 1
ATOM 2098 N N . GLN B 1 93 ? -2.658 -17.406 -12.211 1 95.88 93 GLN B N 1
ATOM 2099 C CA . GLN B 1 93 ? -3.635 -17.812 -13.211 1 95.88 93 GLN B CA 1
ATOM 2100 C C . GLN B 1 93 ? -2.979 -18.656 -14.305 1 95.88 93 GLN B C 1
ATOM 2102 O O . GLN B 1 93 ? -3.504 -19.703 -14.688 1 95.88 93 GLN B O 1
ATOM 2107 N N . LYS B 1 94 ? -1.908 -18.188 -14.812 1 94.06 94 LYS B N 1
ATOM 2108 C CA . LYS B 1 94 ? -1.176 -18.891 -15.859 1 94.06 94 LYS B CA 1
ATOM 2109 C C . LYS B 1 94 ? -0.74 -20.281 -15.383 1 94.06 94 LYS B C 1
ATOM 2111 O O . LYS B 1 94 ? -0.982 -21.281 -16.062 1 94.06 94 LYS B O 1
ATOM 2116 N N . LEU B 1 95 ? -0.199 -20.359 -14.195 1 90.5 95 LEU B N 1
ATOM 2117 C CA . LEU B 1 95 ? 0.305 -21.625 -13.648 1 90.5 95 LEU B CA 1
ATOM 2118 C C . LEU B 1 95 ? -0.842 -22.578 -13.328 1 90.5 95 LEU B C 1
ATOM 2120 O O . LEU B 1 95 ? -0.713 -23.781 -13.508 1 90.5 95 LEU B O 1
ATOM 2124 N N . SER B 1 96 ? -1.893 -21.984 -12.828 1 90 96 SER B N 1
ATOM 2125 C CA . SER B 1 96 ? -3.072 -22.781 -12.523 1 90 96 SER B CA 1
ATOM 2126 C C . SER B 1 96 ? -3.641 -23.438 -13.781 1 90 96 SER B C 1
ATOM 2128 O O . SER B 1 96 ? -3.998 -24.609 -13.773 1 90 96 SER B O 1
ATOM 2130 N N . LYS B 1 97 ? -3.697 -22.672 -14.797 1 88 97 LYS B N 1
ATOM 2131 C CA . LYS B 1 97 ? -4.168 -23.203 -16.078 1 88 97 LYS B CA 1
ATOM 2132 C C . LYS B 1 97 ? -3.242 -24.297 -16.594 1 88 97 LYS B C 1
ATOM 2134 O O . LYS B 1 97 ? -3.705 -25.344 -17.078 1 88 97 LYS B O 1
ATOM 2139 N N . GLU B 1 98 ? -2.018 -24.078 -16.484 1 82.38 98 GLU B N 1
ATOM 2140 C CA . GLU B 1 98 ? -1.023 -25.078 -16.875 1 82.38 98 GLU B CA 1
ATOM 2141 C C . GLU B 1 98 ? -1.169 -26.359 -16.062 1 82.38 98 GLU B C 1
ATOM 2143 O O . GLU B 1 98 ? -1.153 -27.453 -16.625 1 82.38 98 GLU B O 1
ATOM 2148 N N . ASN B 1 99 ? -1.327 -26.188 -14.828 1 79.56 99 ASN B N 1
ATOM 2149 C CA . ASN B 1 99 ? -1.482 -27.328 -13.93 1 79.56 99 ASN B CA 1
ATOM 2150 C C . ASN B 1 99 ? -2.771 -28.094 -14.219 1 79.56 99 ASN B C 1
ATOM 2152 O O . A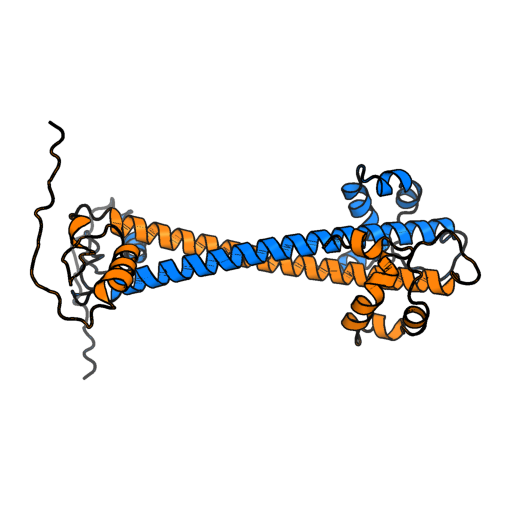SN B 1 99 ? -2.783 -29.328 -14.195 1 79.56 99 ASN B O 1
ATOM 2156 N N . GLN B 1 100 ? -3.76 -27.312 -14.43 1 81.06 100 GLN B N 1
ATOM 2157 C CA . GLN B 1 100 ? -5.035 -27.938 -14.781 1 81.06 100 GLN B CA 1
ATOM 2158 C C . GLN B 1 100 ? -4.918 -28.75 -16.078 1 81.06 100 GLN B C 1
ATOM 2160 O O . GLN B 1 100 ? -5.449 -29.859 -16.172 1 81.06 100 GLN B O 1
ATOM 2165 N N . HIS B 1 101 ? -4.27 -28.219 -17.031 1 76.62 101 HIS B N 1
ATOM 2166 C CA . HIS B 1 101 ? -4.02 -28.906 -18.297 1 76.62 101 HIS B CA 1
ATOM 2167 C C . HIS B 1 101 ? -3.24 -30.188 -18.078 1 76.62 101 HIS B C 1
ATOM 2169 O O . HIS B 1 101 ? -3.611 -31.234 -18.609 1 76.62 101 HIS B O 1
ATOM 2175 N N . PHE B 1 102 ? -2.279 -30.156 -17.281 1 71.25 102 PHE B N 1
ATOM 2176 C CA . PHE B 1 102 ? -1.465 -31.328 -16.984 1 71.25 102 PHE B CA 1
ATOM 2177 C C . PHE B 1 102 ? -2.287 -32.406 -16.266 1 71.25 102 PHE B C 1
ATOM 2179 O O . PHE B 1 102 ? -2.186 -33.594 -16.578 1 71.25 102 PHE B O 1
ATOM 2186 N N . ARG B 1 103 ? -3.076 -31.922 -15.445 1 70.81 103 ARG B N 1
ATOM 2187 C CA . ARG B 1 103 ? -3.92 -32.844 -14.695 1 70.81 103 ARG B CA 1
ATOM 2188 C C . ARG B 1 103 ? -4.922 -33.531 -15.609 1 70.81 103 ARG B C 1
ATOM 2190 O O . ARG B 1 103 ? -5.145 -34.75 -15.5 1 70.81 103 ARG B O 1
ATOM 2197 N N . LYS B 1 104 ? -5.48 -32.812 -16.484 1 70.69 104 LYS B N 1
ATOM 2198 C CA . LYS B 1 104 ? -6.43 -33.375 -17.438 1 70.69 104 LYS B CA 1
ATOM 2199 C C . LYS B 1 104 ? -5.742 -34.344 -18.375 1 70.69 104 LYS B C 1
ATOM 2201 O O . LYS B 1 104 ? -6.289 -35.406 -18.672 1 70.69 104 LYS B O 1
ATOM 2206 N N . THR B 1 105 ? -4.656 -34.062 -18.906 1 63.12 105 THR B N 1
ATOM 2207 C CA . THR B 1 105 ? -3.895 -34.906 -19.812 1 63.12 105 THR B CA 1
ATOM 2208 C C . THR B 1 105 ? -3.438 -36.188 -19.094 1 63.12 105 THR B C 1
ATOM 2210 O O . THR B 1 105 ? -3.459 -37.281 -19.656 1 63.12 105 THR B O 1
ATOM 2213 N N . TYR B 1 106 ? -3.133 -35.906 -17.984 1 58.44 106 TYR B N 1
ATOM 2214 C CA . TYR B 1 106 ? -2.654 -37.031 -17.172 1 58.44 106 TYR B CA 1
ATOM 2215 C C . TYR B 1 106 ? -3.801 -37.969 -16.797 1 58.44 106 TYR B C 1
ATOM 2217 O O . TYR B 1 106 ? -3.646 -39.188 -16.812 1 58.44 106 TYR B O 1
ATOM 2225 N N . PHE B 1 107 ? -4.93 -37.406 -16.547 1 54.66 107 PHE B N 1
ATOM 2226 C CA . PHE B 1 107 ? -6.023 -38.219 -16.016 1 54.66 107 PHE B CA 1
ATOM 2227 C C . PHE B 1 107 ? -6.973 -38.656 -17.141 1 54.66 107 PHE B C 1
ATOM 2229 O O . PHE B 1 107 ? -7.707 -39.625 -17 1 54.66 107 PHE B O 1
ATOM 2236 N N . ASN B 1 108 ? -7.188 -38.031 -18.188 1 52.28 108 ASN B N 1
ATOM 2237 C CA . ASN B 1 108 ? -8.102 -38.406 -19.266 1 52.28 108 ASN B CA 1
ATOM 2238 C C . ASN B 1 108 ? -7.457 -39.406 -20.219 1 52.28 108 ASN B C 1
ATOM 2240 O O . ASN B 1 108 ? -8.078 -39.812 -21.203 1 52.28 108 ASN B O 1
ATOM 2244 N N . SER B 1 109 ? -6.129 -39.688 -20.281 1 47.56 109 SER B N 1
ATOM 2245 C CA . SER B 1 109 ? -5.73 -40.781 -21.141 1 47.56 109 SER B CA 1
ATOM 2246 C C . SER B 1 109 ? -6.57 -42.031 -20.875 1 47.56 109 SER B C 1
ATOM 2248 O O . SER B 1 109 ? -6.641 -42.5 -19.734 1 47.56 109 SER B O 1
ATOM 2250 N N . ASP B 1 110 ? -7.762 -42.156 -21.25 1 42.88 110 ASP B N 1
ATOM 2251 C CA . ASP B 1 110 ? -8.516 -43.406 -21.312 1 42.88 110 ASP B CA 1
ATOM 2252 C C . ASP B 1 110 ? -7.594 -44.625 -21.156 1 42.88 110 ASP B C 1
ATOM 2254 O O . ASP B 1 110 ? -8.047 -45.75 -21.219 1 42.88 110 ASP B O 1
ATOM 2258 N N . ASP B 1 111 ? -6.406 -44.688 -21.75 1 41.25 111 ASP B N 1
ATOM 2259 C CA . ASP B 1 111 ? -5.613 -45.812 -21.281 1 41.25 111 ASP B CA 1
ATOM 2260 C C . ASP B 1 111 ? -5.527 -45.812 -19.766 1 41.25 111 ASP B C 1
ATOM 2262 O O . ASP B 1 111 ? -5.586 -44.781 -19.125 1 41.25 111 ASP B O 1
ATOM 2266 N N . SER B 1 112 ? -5.594 -46.938 -18.969 1 37.72 112 SER B N 1
ATOM 2267 C CA . SER B 1 112 ? -5.645 -47.188 -17.531 1 37.72 112 SER B CA 1
ATOM 2268 C C . SER B 1 112 ? -4.859 -46.125 -16.766 1 37.72 112 SER B C 1
ATOM 2270 O O . SER B 1 112 ? -3.664 -45.938 -17 1 37.72 112 SER B O 1
ATOM 2272 N N . PRO B 1 113 ? -5.246 -44.906 -16.469 1 43.09 113 PRO B N 1
ATOM 2273 C CA . PRO B 1 113 ? -4.539 -44.031 -15.531 1 43.09 113 PRO B CA 1
ATOM 2274 C C . PRO B 1 113 ? -3.576 -44.781 -14.625 1 43.09 113 PRO B C 1
ATOM 2276 O O . PRO B 1 113 ? -2.855 -44.188 -13.828 1 43.09 113 PRO B O 1
ATOM 2279 N N . LYS B 1 114 ? -3.963 -46.031 -14.359 1 42.38 114 LYS B N 1
ATOM 2280 C CA . LYS B 1 114 ? -3.576 -47.062 -13.43 1 42.38 114 LYS B CA 1
ATOM 2281 C C . LYS B 1 114 ? -2.059 -47.219 -13.367 1 42.38 114 LYS B C 1
ATOM 2283 O O . LYS B 1 114 ? -1.485 -47.312 -12.281 1 42.38 114 LYS B O 1
ATOM 2288 N N . GLU B 1 115 ? -1.43 -47.594 -14.5 1 43 115 GLU B N 1
ATOM 2289 C CA . GLU B 1 115 ? -0.051 -48.094 -14.43 1 43 115 GLU B CA 1
ATOM 2290 C C . GLU B 1 115 ? 0.938 -46.938 -14.5 1 43 115 GLU B C 1
ATOM 2292 O O . GLU B 1 115 ? 2.152 -47.125 -14.523 1 43 115 GLU B O 1
ATOM 2297 N N . LEU B 1 116 ? 0.511 -45.719 -14.641 1 46.88 116 LEU B N 1
ATOM 2298 C CA . LEU B 1 116 ? 1.458 -44.719 -15.125 1 46.88 116 LEU B CA 1
ATOM 2299 C C . LEU B 1 116 ? 2.402 -44.281 -14.016 1 46.88 116 LEU B C 1
ATOM 2301 O O . LEU B 1 116 ? 3.555 -43.938 -14.273 1 46.88 116 LEU B O 1
ATOM 2305 N N . PHE B 1 117 ? 1.819 -44.094 -12.836 1 48.91 117 PHE B N 1
ATOM 2306 C CA . PHE B 1 117 ? 2.801 -43.781 -11.812 1 48.91 117 PHE B CA 1
ATOM 2307 C C . PHE B 1 117 ? 2.986 -44.938 -10.836 1 48.91 117 PHE B C 1
ATOM 2309 O O . PHE B 1 117 ? 2.346 -44.969 -9.781 1 48.91 117 PHE B O 1
ATOM 2316 N N . LYS B 1 118 ? 3.404 -45.938 -11.375 1 53.81 118 LYS B N 1
ATOM 2317 C CA . LYS B 1 118 ? 3.719 -47.156 -10.633 1 53.81 118 LYS B CA 1
ATOM 2318 C C . LYS B 1 118 ? 5.078 -47.031 -9.945 1 53.81 118 LYS B C 1
ATOM 2320 O O . LYS B 1 118 ? 6.055 -46.594 -10.555 1 53.81 118 LYS B O 1
ATOM 2325 N N . CYS B 1 119 ? 4.949 -47.031 -8.648 1 59.56 119 CYS B N 1
ATOM 2326 C CA . CYS B 1 119 ? 6.223 -47.125 -7.938 1 59.56 119 CYS B CA 1
ATOM 2327 C C . CYS B 1 119 ? 7.031 -48.312 -8.398 1 59.56 119 CYS B C 1
ATOM 2329 O O . CYS B 1 119 ? 6.574 -49.469 -8.281 1 59.56 119 CYS B O 1
ATOM 2331 N N . GLU B 1 120 ? 8.125 -48.062 -8.945 1 56.06 120 GLU B N 1
ATOM 2332 C CA . GLU B 1 120 ? 8.969 -49.125 -9.492 1 56.06 120 GLU B CA 1
ATOM 2333 C C . GLU B 1 120 ? 9.5 -50.031 -8.391 1 56.06 120 GLU B C 1
ATOM 2335 O O . GLU B 1 120 ? 9.875 -51.188 -8.656 1 56.06 120 GLU B O 1
ATOM 2340 N N . GLU B 1 121 ? 9.531 -49.594 -7.191 1 58.28 121 GLU B N 1
ATOM 2341 C CA . GLU B 1 121 ? 10.07 -50.375 -6.094 1 58.28 121 GLU B CA 1
ATOM 2342 C C . GLU B 1 121 ? 9.008 -51.312 -5.52 1 58.28 121 GLU B C 1
ATOM 2344 O O . GLU B 1 121 ? 9.297 -52.469 -5.207 1 58.28 121 GLU B O 1
ATOM 2349 N N . CYS B 1 122 ? 7.848 -50.844 -5.363 1 62.03 122 CYS B N 1
ATOM 2350 C CA . CYS B 1 122 ? 6.852 -51.688 -4.711 1 62.03 122 CYS B CA 1
ATOM 2351 C C . CYS B 1 122 ? 5.68 -51.938 -5.645 1 62.03 122 CYS B C 1
ATOM 2353 O O . CYS B 1 122 ? 4.715 -52.625 -5.258 1 62.03 122 CYS B O 1
ATOM 2355 N N . SER B 1 123 ? 5.695 -51.406 -6.785 1 61.44 123 SER B N 1
ATOM 2356 C CA . SER B 1 123 ? 4.734 -51.625 -7.863 1 61.44 123 SER B CA 1
ATOM 2357 C C . SER B 1 123 ? 3.373 -51.031 -7.52 1 61.44 123 SER B C 1
ATOM 2359 O O . SER B 1 123 ? 2.379 -51.312 -8.195 1 61.44 123 SER B O 1
ATOM 2361 N N . LYS B 1 124 ? 3.34 -50.281 -6.566 1 64.81 124 LYS B N 1
ATOM 2362 C CA . LYS B 1 124 ? 2.105 -49.562 -6.25 1 64.81 124 LYS B CA 1
ATOM 2363 C C . LYS B 1 124 ? 1.785 -48.5 -7.316 1 64.81 124 LYS B C 1
ATOM 2365 O O . LYS B 1 124 ? 2.689 -47.875 -7.859 1 64.81 124 LYS B O 1
ATOM 2370 N N . ILE B 1 125 ? 0.577 -48.375 -7.637 1 58.66 125 ILE B N 1
ATOM 2371 C CA . ILE B 1 125 ? 0.132 -47.469 -8.695 1 58.66 125 ILE B CA 1
ATOM 2372 C C . ILE B 1 125 ? -0.517 -46.25 -8.078 1 58.66 125 ILE B C 1
ATOM 2374 O O . ILE B 1 125 ? -1.32 -46.344 -7.152 1 58.66 125 ILE B O 1
ATOM 2378 N N . PHE B 1 126 ? 0.056 -45.125 -8.336 1 58.78 126 PHE B N 1
ATOM 2379 C CA . PHE B 1 126 ? -0.402 -43.875 -7.789 1 58.78 126 PHE B CA 1
ATOM 2380 C C . PHE B 1 126 ? -1.146 -43.062 -8.844 1 58.78 126 PHE B C 1
ATOM 2382 O O . PHE B 1 126 ? -0.875 -43.188 -10.039 1 58.78 126 PHE B O 1
ATOM 2389 N N . LEU B 1 127 ? -2.15 -42.344 -8.445 1 55.16 127 LEU B N 1
ATOM 2390 C CA . LEU B 1 127 ? -3.018 -41.562 -9.328 1 55.16 127 LEU B CA 1
ATOM 2391 C C . LEU B 1 127 ? -2.285 -40.344 -9.891 1 55.16 127 LEU B C 1
ATOM 2393 O O . LEU B 1 127 ? -2.654 -39.844 -10.945 1 55.16 127 LEU B O 1
ATOM 2397 N N . ASP B 1 128 ? -1.213 -39.844 -9.078 1 55.44 128 ASP B N 1
ATOM 2398 C CA . ASP B 1 128 ? -0.49 -38.625 -9.422 1 55.44 128 ASP B CA 1
ATOM 2399 C C . ASP B 1 128 ? 1.001 -38.75 -9.125 1 55.44 128 ASP B C 1
ATOM 2401 O O . ASP B 1 128 ? 1.392 -39.469 -8.203 1 55.44 128 ASP B O 1
ATOM 2405 N N . ALA B 1 129 ? 1.771 -38.188 -9.984 1 53.44 129 ALA B N 1
ATOM 2406 C CA . ALA B 1 129 ? 3.223 -38.25 -9.852 1 53.44 129 ALA B CA 1
ATOM 2407 C C . ALA B 1 129 ? 3.682 -37.688 -8.508 1 53.44 129 ALA B C 1
ATOM 2409 O O . ALA B 1 129 ? 4.625 -38.219 -7.902 1 53.44 129 ALA B O 1
ATOM 2410 N N . THR B 1 130 ? 2.998 -36.812 -8.031 1 55.81 130 THR B N 1
ATOM 2411 C CA . THR B 1 130 ? 3.381 -36.188 -6.77 1 55.81 130 THR B CA 1
ATOM 2412 C C . THR B 1 130 ? 3.211 -37.188 -5.613 1 55.81 130 THR B C 1
ATOM 2414 O O . THR B 1 130 ? 4.086 -37.281 -4.75 1 55.81 130 THR B O 1
ATOM 2417 N N . PHE B 1 131 ? 2.133 -37.844 -5.68 1 62.25 131 PHE B N 1
ATOM 2418 C CA . PHE B 1 131 ? 1.906 -38.875 -4.652 1 62.25 131 PHE B CA 1
ATOM 2419 C C . PHE B 1 131 ? 2.887 -40.031 -4.801 1 62.25 131 PHE B C 1
ATOM 2421 O O . PHE B 1 131 ? 3.359 -40.594 -3.807 1 62.25 131 PHE B O 1
ATOM 2428 N N . LEU B 1 132 ? 3.166 -40.344 -6.02 1 59.41 132 LEU B N 1
ATOM 2429 C CA . LEU B 1 132 ? 4.176 -41.375 -6.266 1 59.41 132 LEU B CA 1
ATOM 2430 C C . LEU B 1 132 ? 5.539 -40.906 -5.754 1 59.41 132 LEU B C 1
ATOM 2432 O O . LEU B 1 132 ? 6.219 -41.656 -5.047 1 59.41 132 LEU B O 1
ATOM 2436 N N . MET B 1 133 ? 5.863 -39.719 -5.941 1 56.59 133 MET B N 1
ATOM 2437 C CA . MET B 1 133 ? 7.148 -39.188 -5.484 1 56.59 133 MET B CA 1
ATOM 2438 C C . MET B 1 133 ? 7.188 -39.094 -3.963 1 56.59 133 MET B C 1
ATOM 2440 O O . MET B 1 133 ? 8.203 -39.438 -3.344 1 56.59 133 MET B O 1
ATOM 2444 N N . ALA B 1 134 ? 6.203 -38.594 -3.348 1 64.31 134 ALA B N 1
ATOM 2445 C CA . ALA B 1 134 ? 6.078 -38.594 -1.892 1 64.31 134 ALA B CA 1
ATOM 2446 C C . ALA B 1 134 ? 6.148 -40 -1.33 1 64.31 134 ALA B C 1
ATOM 2448 O O . ALA B 1 134 ? 6.801 -40.25 -0.309 1 64.31 134 ALA B O 1
ATOM 2449 N N . HIS B 1 135 ? 5.441 -40.906 -2.029 1 64.56 135 HIS B N 1
ATOM 2450 C CA . HIS B 1 135 ? 5.469 -42.344 -1.667 1 64.56 135 HIS B CA 1
ATOM 2451 C C . HIS B 1 135 ? 6.887 -42.875 -1.711 1 64.56 135 HIS B C 1
ATOM 2453 O O . HIS B 1 135 ? 7.328 -43.562 -0.77 1 64.56 135 HIS B O 1
ATOM 2459 N N . ILE B 1 136 ? 7.625 -42.594 -2.721 1 57.19 136 ILE B N 1
ATOM 2460 C CA . ILE B 1 136 ? 9 -43.062 -2.877 1 57.19 136 ILE B CA 1
ATOM 2461 C C . ILE B 1 136 ? 9.883 -42.438 -1.805 1 57.19 136 ILE B C 1
ATOM 2463 O O . ILE B 1 136 ? 10.703 -43.125 -1.184 1 57.19 136 ILE B O 1
ATOM 2467 N N . GLN B 1 137 ? 9.742 -41.219 -1.589 1 62.09 137 GLN B N 1
ATOM 2468 C CA . GLN B 1 137 ? 10.531 -40.5 -0.6 1 62.09 137 GLN B CA 1
ATOM 2469 C C . GLN B 1 137 ? 10.25 -41 0.811 1 62.09 137 GLN B C 1
ATOM 2471 O O . GLN B 1 137 ? 11.164 -41.094 1.633 1 62.09 137 GLN B O 1
ATOM 2476 N N . LYS B 1 138 ? 9.125 -41.219 1.122 1 69.81 138 LYS B N 1
ATOM 2477 C CA . LYS B 1 138 ? 8.703 -41.656 2.449 1 69.81 138 LYS B CA 1
ATOM 2478 C C . LYS B 1 138 ? 9.016 -43.125 2.664 1 69.81 138 LYS B C 1
ATOM 2480 O O . LYS B 1 138 ? 9.453 -43.531 3.746 1 69.81 138 LYS B O 1
ATOM 2485 N N . ARG B 1 139 ? 8.766 -43.875 1.6 1 65.81 139 ARG B N 1
ATOM 2486 C CA . ARG B 1 139 ? 8.766 -45.312 1.831 1 65.81 139 ARG B CA 1
ATOM 2487 C C . ARG B 1 139 ? 10.016 -45.969 1.247 1 65.81 139 ARG B C 1
ATOM 2489 O O . ARG B 1 139 ? 10.438 -47.031 1.696 1 65.81 139 ARG B O 1
ATOM 2496 N N . HIS B 1 140 ? 10.516 -45.344 0.232 1 59.47 140 HIS B N 1
ATOM 2497 C CA . HIS B 1 140 ? 11.57 -46.062 -0.471 1 59.47 140 HIS B CA 1
ATOM 2498 C C . HIS B 1 140 ? 12.898 -45.312 -0.392 1 59.47 140 HIS B C 1
ATOM 2500 O O . HIS B 1 140 ? 13.953 -45.906 -0.639 1 59.47 140 HIS B O 1
ATOM 2506 N N . ARG B 1 141 ? 12.961 -44.094 -0.221 1 54.31 141 ARG B N 1
ATOM 2507 C CA . ARG B 1 141 ? 14.25 -43.438 -0.1 1 54.31 141 ARG B CA 1
ATOM 2508 C C . ARG B 1 141 ? 15.023 -43.938 1.117 1 54.31 141 ARG B C 1
ATOM 2510 O O . ARG B 1 141 ? 16.25 -44.031 1.082 1 54.31 141 ARG B O 1
ATOM 2517 N N . ASN B 1 142 ? 14.383 -44 2.188 1 51.28 142 ASN B N 1
ATOM 2518 C CA . ASN B 1 142 ? 15.219 -44.406 3.303 1 51.28 142 ASN B CA 1
ATOM 2519 C C . ASN B 1 142 ? 15.703 -45.844 3.117 1 51.28 142 ASN B C 1
ATOM 2521 O O . ASN B 1 142 ? 16.375 -46.406 3.992 1 51.28 142 ASN B O 1
ATOM 2525 N N . ASN B 1 143 ? 14.977 -46.594 2.26 1 44.09 143 ASN B N 1
ATOM 2526 C CA . ASN B 1 143 ? 15.391 -47.969 2.371 1 44.09 143 ASN B CA 1
ATOM 2527 C C . ASN B 1 143 ? 16.797 -48.188 1.84 1 44.09 143 ASN B C 1
ATOM 2529 O O . ASN B 1 143 ? 16.984 -48.625 0.704 1 44.09 143 ASN B O 1
ATOM 2533 N N . GLY B 1 144 ? 17.734 -47.5 1.933 1 40.53 144 GLY B N 1
ATOM 2534 C CA . GLY B 1 144 ? 19 -48.219 1.95 1 40.53 144 GLY B CA 1
ATOM 2535 C C . GLY B 1 144 ? 18.906 -49.531 2.662 1 40.53 144 GLY B C 1
ATOM 2536 O O . GLY B 1 144 ? 19.922 -50.219 2.838 1 40.53 144 GLY B O 1
ATOM 2537 N N . GLN B 1 145 ? 18.109 -49.719 3.699 1 39.19 145 GLN B N 1
ATOM 2538 C CA . GLN B 1 145 ? 18.125 -51.062 4.207 1 39.19 145 GLN B CA 1
ATOM 2539 C C . GLN B 1 145 ? 17.359 -52 3.285 1 39.19 145 GLN B C 1
ATOM 2541 O O . GLN B 1 145 ? 16.406 -51.594 2.623 1 39.19 145 GLN B O 1
ATOM 2546 N N . ILE B 1 146 ? 17.828 -53.312 3.027 1 38.38 146 ILE B N 1
ATOM 2547 C CA . ILE B 1 146 ? 17.516 -54.5 2.268 1 38.38 146 ILE B CA 1
ATOM 2548 C C . ILE B 1 146 ? 16.016 -54.781 2.334 1 38.38 146 ILE B C 1
ATOM 2550 O O . ILE B 1 146 ? 15.438 -54.875 3.422 1 38.38 146 ILE B O 1
ATOM 2554 N N . PRO B 1 147 ? 15.195 -54.469 1.334 1 36.06 147 PRO B N 1
ATOM 2555 C CA . PRO B 1 147 ? 13.797 -54.906 1.329 1 36.06 147 PRO B CA 1
ATOM 2556 C C . PRO B 1 147 ? 13.625 -56.344 1.775 1 36.06 147 PRO B C 1
ATOM 2558 O O . PRO B 1 147 ? 14.328 -57.25 1.294 1 36.06 147 PRO B O 1
ATOM 2561 N N . ASP B 1 148 ? 13.297 -56.625 2.998 1 35.25 148 ASP B N 1
ATOM 2562 C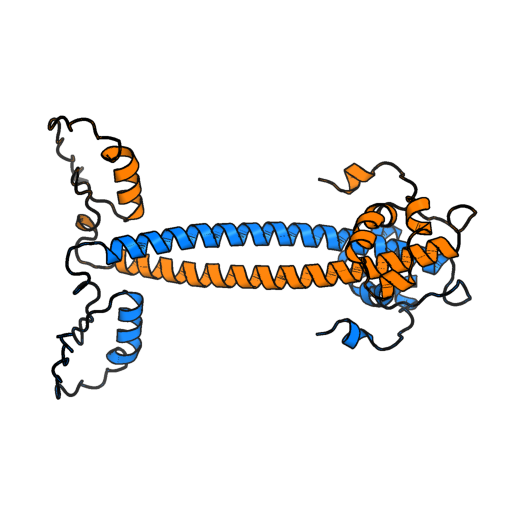 CA . ASP B 1 148 ? 12.766 -57.969 3.203 1 35.25 148 ASP B CA 1
ATOM 2563 C C . ASP B 1 148 ? 11.609 -58.25 2.244 1 35.25 148 ASP B C 1
ATOM 2565 O O . ASP B 1 148 ? 10.648 -57.469 2.17 1 35.25 148 ASP B O 1
ATOM 2569 N N . ALA B 1 149 ? 11.773 -58.969 1.093 1 35.78 149 ALA B N 1
ATOM 2570 C CA . ALA B 1 149 ? 10.953 -59.625 0.078 1 35.78 149 ALA B CA 1
ATOM 2571 C C . ALA B 1 149 ? 9.656 -60.156 0.679 1 35.78 149 ALA B C 1
ATOM 2573 O O . ALA B 1 149 ? 8.93 -60.938 0.034 1 35.78 149 ALA B O 1
ATOM 2574 N N . HIS B 1 150 ? 9.312 -60.062 1.93 1 32.22 150 HIS B N 1
ATOM 2575 C CA . HIS B 1 150 ? 8.211 -60.938 2.322 1 32.22 150 HIS B CA 1
ATOM 2576 C C . HIS B 1 150 ? 6.922 -60.562 1.604 1 32.22 150 HIS B C 1
ATOM 2578 O O . HIS B 1 150 ? 6.27 -61.406 1.008 1 32.22 150 HIS B O 1
ATOM 2584 N N . LYS B 1 151 ? 5.871 -59.75 2.412 1 34.53 151 LYS B N 1
ATOM 2585 C CA . LYS B 1 151 ? 4.453 -60.094 2.516 1 34.53 151 LYS B CA 1
ATOM 2586 C C . LYS B 1 151 ? 3.645 -59.375 1.431 1 34.53 151 LYS B C 1
ATOM 2588 O O . LYS B 1 151 ? 3.404 -58.188 1.513 1 34.53 151 LYS B O 1
ATOM 2593 N N . GLU B 1 152 ? 3.807 -59.594 0.143 1 31.02 152 GLU B N 1
ATOM 2594 C CA . GLU B 1 152 ? 2.986 -59.156 -0.977 1 31.02 152 GLU B CA 1
ATOM 2595 C C . GLU B 1 152 ? 1.503 -59.375 -0.698 1 31.02 152 GLU B C 1
ATOM 2597 O O . GLU B 1 152 ? 1.002 -60.5 -0.815 1 31.02 152 GLU B O 1
ATOM 2602 N N . LYS B 1 153 ? 1.005 -58.906 0.382 1 34.22 153 LYS B N 1
ATOM 2603 C CA . LYS B 1 153 ? -0.397 -59.281 0.541 1 34.22 153 LYS B CA 1
ATOM 2604 C C . LYS B 1 153 ? -1.237 -58.781 -0.626 1 34.22 153 LYS B C 1
ATOM 2606 O O . LYS B 1 153 ? -0.962 -57.719 -1.174 1 34.22 153 LYS B O 1
ATOM 2611 N N . GLU B 1 154 ? -2.062 -59.625 -1.247 1 32.56 154 GLU B N 1
ATOM 2612 C CA . GLU B 1 154 ? -3.062 -59.594 -2.309 1 32.56 154 GLU B CA 1
ATOM 2613 C C . GLU B 1 154 ? -4.082 -58.5 -2.076 1 32.56 154 GLU B C 1
ATOM 2615 O O . GLU B 1 154 ? -4.578 -58.312 -0.962 1 32.56 154 GLU B O 1
ATOM 2620 N N . PRO B 1 155 ? -3.943 -57.406 -2.744 1 32.84 155 PRO B N 1
ATOM 2621 C CA . PRO B 1 155 ? -5.016 -56.438 -2.533 1 32.84 155 PRO B CA 1
ATOM 2622 C C . PRO B 1 155 ? -6.406 -57.062 -2.594 1 32.84 155 PRO B C 1
ATOM 2624 O O . PRO B 1 155 ? -6.656 -57.938 -3.432 1 32.84 155 PRO B O 1
ATOM 2627 N N . GLU B 1 156 ? -7.066 -57.281 -1.46 1 29.95 156 GLU B N 1
ATOM 2628 C CA . GLU B 1 156 ? -8.477 -57.625 -1.307 1 29.95 156 GLU B CA 1
ATOM 2629 C C . GLU B 1 156 ? -9.375 -56.688 -2.09 1 29.95 156 GLU B C 1
ATOM 2631 O O . GLU B 1 156 ? -9.375 -55.469 -1.851 1 29.95 156 GLU B O 1
ATOM 2636 N N . TYR B 1 157 ? -9.562 -56.844 -3.396 1 31.88 157 TYR B N 1
ATOM 2637 C CA . TYR B 1 157 ? -10.594 -56.281 -4.258 1 31.88 157 TYR B CA 1
ATOM 2638 C C . TYR B 1 157 ? -11.969 -56.438 -3.629 1 31.88 157 TYR B C 1
ATOM 2640 O O . TYR B 1 157 ? -12.406 -57.562 -3.344 1 31.88 157 TYR B O 1
ATOM 2648 N N . ARG B 1 158 ? -12.344 -55.594 -2.623 1 29.53 158 ARG B N 1
ATOM 2649 C CA . ARG B 1 158 ? -13.727 -55.625 -2.152 1 29.53 158 ARG B CA 1
ATOM 2650 C C . ARG B 1 158 ? -14.695 -55.375 -3.299 1 29.53 158 ARG B C 1
ATOM 2652 O O . ARG B 1 158 ? -14.648 -54.312 -3.939 1 29.53 158 ARG B O 1
ATOM 2659 N N . ILE B 1 159 ? -15.055 -56.406 -4.051 1 28.39 159 ILE B N 1
ATOM 2660 C CA . ILE B 1 159 ? -16.156 -56.594 -4.98 1 28.39 159 ILE B CA 1
ATOM 2661 C C . ILE B 1 159 ? -17.469 -56.219 -4.301 1 28.39 159 ILE B C 1
ATOM 2663 O O . ILE B 1 159 ? -17.812 -56.75 -3.244 1 28.39 159 ILE B O 1
ATOM 2667 N N . LEU B 1 160 ? -18 -54.938 -4.316 1 26.67 160 LEU B N 1
ATOM 2668 C CA . LEU B 1 160 ? -19.391 -54.656 -3.93 1 26.67 160 LEU B CA 1
ATOM 2669 C C . LEU B 1 160 ? -20.328 -55.688 -4.527 1 26.67 160 LEU B C 1
ATOM 2671 O O . LEU B 1 160 ? -20.375 -55.875 -5.746 1 26.67 160 LEU B O 1
ATOM 2675 N N . SER B 1 161 ? -20.531 -56.812 -3.859 1 23.83 161 SER B N 1
ATOM 2676 C CA . SER B 1 161 ? -21.719 -57.656 -4.008 1 23.83 161 SER B CA 1
ATOM 2677 C C . SER B 1 161 ? -22.984 -56.969 -3.545 1 23.83 161 SER B C 1
ATOM 2679 O O . SER B 1 161 ? -22.938 -56.188 -2.592 1 23.83 161 SER B O 1
#

Nearest PDB structures (foldseek):
  7mlu-assembly1_A  TM=2.735E-01  e=2.845E+00  Sus scrofa

Foldseek 3Di:
DPVCVVLVPLDAFPVVLLVPDDPVCCVVVHCVVVSLVVRVSNLVNHDDDDDDDSNHPVSVVSSVVSVVSNVVVVVVVVVVVVVVVVVVVVVCVVVVVVVVVVLCVCQPPVPPCFQPLQQPVPRHGDNDVVVSVVCCVVPPVPPPDDPPPDDPPDPPPPPPD/DPPCVVLVDLDAFPLVLLVPDDPVCCVVVHCVVVSLVVRVCNLVRHDDDDDDDSNHPVSVVSSVVSVVSNVVVVVVVVVVVVVVVVVVVVVCVVVVVVVVVVLCVCQPPVPPVFQPLQQPVLRHGDNDVVVSVVCCVVPPVVPPDDPPPDDPDDPPPPPPD

Solvent-accessible surface area (backbone atoms only — not comparable to full-atom values): 18912 Å² total; per-residue (Å²): 127,58,65,60,70,75,51,61,62,89,46,77,46,54,56,68,59,60,70,64,57,54,63,74,44,45,76,71,55,55,70,32,66,63,53,47,59,69,43,40,61,38,56,59,56,42,82,80,89,65,75,48,89,81,42,28,70,68,54,50,52,50,51,41,50,49,49,31,53,45,44,52,50,48,52,54,51,44,52,50,50,51,52,52,34,52,52,36,50,50,50,37,51,54,41,48,52,52,43,51,51,50,50,47,58,60,57,59,45,81,62,73,55,49,68,75,28,38,35,85,87,77,62,46,57,25,92,39,58,64,57,30,49,51,46,38,55,71,65,49,57,70,47,78,58,80,76,79,83,68,86,79,75,74,81,78,74,81,70,87,122,128,60,65,60,68,76,48,66,58,90,47,75,48,55,56,67,59,60,69,64,55,54,62,72,44,44,74,70,54,55,69,31,67,61,52,48,59,70,42,39,60,36,55,61,54,43,81,82,88,64,75,49,89,82,43,28,70,66,54,52,52,51,51,40,52,49,48,31,52,43,45,52,50,49,54,53,51,43,51,51,50,51,54,52,35,51,51,38,50,50,50,36,52,55,42,48,51,51,44,50,50,51,50,46,56,58,59,60,45,80,60,72,49,52,70,73,28,39,35,86,85,78,62,47,56,25,92,40,63,64,57,32,50,52,47,38,54,72,65,48,58,69,46,78,57,80,78,80,84,68,86,78,71,72,81,79,75,81,71,88,124